Protein AF-A0A949TPR7-F1 (afdb_monomer_lite)

Foldseek 3Di:
DDDPPVPPVVVVVVVVVVVVVVVVPPPDDDPPPDDDQPDPPFNVFWPDWDDFVQKIKTWGFPPPDPPTFIWIKIKRKDFACDPPDPDTPKIKIWIKTWDQDDDDPPQDDPAPLSGTFIKIFIAMPVFFPLQAKWKFFPPDIDRQNVAADDPRGIGHRVVRSVVLVSLQPGPDQWMKIWTFRDCPDPDTDIDIDIGGSNRSNVSVVVNVVVRVVRRPD

Radius of gyration: 22.12 Å; chains: 1; bounding box: 54×76×56 Å

Structure (mmCIF, N/CA/C/O backbone):
data_AF-A0A949TPR7-F1
#
_entry.id   AF-A0A949TPR7-F1
#
loop_
_atom_site.group_PDB
_atom_site.id
_atom_site.type_symbol
_atom_site.label_atom_id
_atom_site.label_alt_id
_atom_site.label_comp_id
_atom_site.label_asym_id
_atom_site.label_entity_id
_atom_site.label_seq_id
_atom_site.pdbx_PDB_ins_code
_atom_site.Cartn_x
_atom_site.Cartn_y
_atom_site.Cartn_z
_atom_site.occupancy
_atom_site.B_iso_or_equiv
_atom_site.auth_seq_id
_atom_site.auth_comp_id
_atom_site.auth_asym_id
_atom_site.auth_atom_id
_atom_site.pdbx_PDB_model_num
ATOM 1 N N . MET A 1 1 ? -32.835 59.276 20.166 1.00 44.06 1 MET A N 1
ATOM 2 C CA . MET A 1 1 ? -32.934 58.146 19.215 1.00 44.06 1 MET A CA 1
ATOM 3 C C . MET A 1 1 ? -31.561 57.484 19.123 1.00 44.06 1 MET A C 1
ATOM 5 O O . MET A 1 1 ? -30.658 58.065 18.541 1.00 44.06 1 MET A O 1
ATOM 9 N N . ARG A 1 2 ? -31.346 56.371 19.844 1.00 46.47 2 ARG A N 1
ATOM 10 C CA . ARG A 1 2 ? -30.031 55.712 19.996 1.00 46.47 2 ARG A CA 1
ATOM 11 C C . ARG A 1 2 ? -29.874 54.574 18.982 1.00 46.47 2 ARG A C 1
ATOM 13 O O . ARG A 1 2 ? -30.824 53.852 18.719 1.00 46.47 2 ARG A O 1
ATOM 20 N N . SER A 1 3 ? -28.672 54.486 18.419 1.00 46.84 3 SER A N 1
ATOM 21 C CA . SER A 1 3 ? -28.224 53.647 17.300 1.00 46.84 3 SER A CA 1
ATOM 22 C C . SER A 1 3 ? -28.117 52.158 17.674 1.00 46.84 3 SER A C 1
ATOM 24 O O . SER A 1 3 ? -27.320 51.804 18.538 1.00 46.84 3 SER A O 1
ATOM 26 N N . TRP A 1 4 ? -28.896 51.292 17.011 1.00 49.75 4 TRP A N 1
ATOM 27 C CA . TRP A 1 4 ? -28.899 49.826 17.212 1.00 49.75 4 TRP A CA 1
ATOM 28 C C . TRP A 1 4 ? -28.012 49.052 16.218 1.00 49.75 4 TRP A C 1
ATOM 30 O O . TRP A 1 4 ? -27.841 47.844 16.344 1.00 49.75 4 TRP A O 1
ATOM 40 N N . THR A 1 5 ? -27.391 49.718 15.243 1.00 54.38 5 THR A N 1
ATOM 41 C CA . THR A 1 5 ? -26.637 49.053 14.164 1.00 54.38 5 THR A CA 1
ATOM 42 C C . THR A 1 5 ? -25.208 48.645 14.531 1.00 54.38 5 THR A C 1
ATOM 44 O O . THR A 1 5 ? -24.573 47.920 13.772 1.00 54.38 5 THR A O 1
ATOM 47 N N . LYS A 1 6 ? -24.691 49.040 15.702 1.00 52.12 6 LYS A N 1
ATOM 48 C CA . LYS A 1 6 ? -23.306 48.723 16.106 1.00 52.12 6 LYS A CA 1
ATOM 49 C C . LYS A 1 6 ? -23.130 47.378 16.825 1.00 52.12 6 LYS A C 1
ATOM 51 O O . LYS A 1 6 ? -21.997 46.940 16.977 1.00 52.12 6 LYS A O 1
ATOM 56 N N . PHE A 1 7 ? -24.209 46.697 17.221 1.00 51.47 7 PHE A N 1
ATOM 57 C CA . PHE A 1 7 ? -24.107 45.409 17.928 1.00 51.47 7 PHE A CA 1
ATOM 58 C C . PHE A 1 7 ? -24.098 44.180 17.005 1.00 51.47 7 PHE A C 1
ATOM 60 O O . PHE A 1 7 ? -23.517 43.160 17.363 1.00 51.47 7 PHE A O 1
ATOM 67 N N . ALA A 1 8 ? -24.671 44.265 15.800 1.00 52.66 8 ALA A N 1
ATOM 68 C CA . ALA A 1 8 ? -24.811 43.099 14.919 1.00 52.66 8 ALA A CA 1
ATOM 69 C C . ALA A 1 8 ? -23.491 42.661 14.249 1.00 52.66 8 ALA A C 1
ATOM 71 O O . ALA A 1 8 ? -23.269 41.472 14.034 1.00 52.66 8 ALA A O 1
ATOM 72 N N . ILE A 1 9 ? -22.584 43.601 13.964 1.00 56.16 9 ILE A N 1
ATOM 73 C CA . ILE A 1 9 ? -21.331 43.308 13.244 1.00 56.16 9 ILE A CA 1
ATOM 74 C C . ILE A 1 9 ? -20.298 42.626 14.161 1.00 56.16 9 ILE A C 1
ATOM 76 O O . ILE A 1 9 ? -19.555 41.755 13.716 1.00 56.16 9 ILE A O 1
ATOM 80 N N . GLY A 1 10 ? -20.295 42.943 15.462 1.00 50.22 10 GLY A N 1
ATOM 81 C CA . GLY A 1 10 ? -19.378 42.321 16.426 1.00 50.22 10 GLY A CA 1
ATOM 82 C C . GLY A 1 10 ? -19.681 40.844 16.704 1.00 50.22 10 GLY A C 1
ATOM 83 O O . GLY A 1 10 ? -18.763 40.055 16.915 1.00 50.22 10 GLY A O 1
ATOM 84 N N . PHE A 1 11 ? -20.957 40.447 16.658 1.00 56.44 11 PHE A N 1
ATOM 85 C CA . PHE A 1 11 ? -21.372 39.069 16.941 1.00 56.44 11 PHE A CA 1
ATOM 86 C C . PHE A 1 11 ? -21.089 38.118 15.766 1.00 56.44 11 PHE A C 1
ATOM 88 O O . PHE A 1 11 ? -20.630 36.997 15.974 1.00 56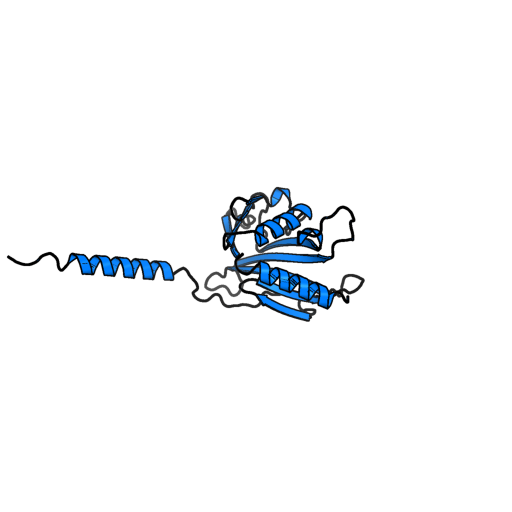.44 11 PHE A O 1
ATOM 95 N N . ALA A 1 12 ? -21.273 38.586 14.526 1.00 55.66 12 ALA A N 1
ATOM 96 C CA . ALA A 1 12 ? -20.960 37.807 13.327 1.00 55.66 12 ALA A CA 1
ATOM 97 C C . ALA A 1 12 ? -19.450 37.534 13.179 1.00 55.66 12 ALA A C 1
ATOM 99 O O . ALA A 1 12 ? -19.062 36.430 12.802 1.00 55.66 12 ALA A O 1
ATOM 100 N N . ALA A 1 13 ? -18.597 38.501 13.541 1.00 57.56 13 ALA A N 1
ATOM 101 C CA . ALA A 1 13 ? -17.143 38.329 13.521 1.00 57.56 13 ALA A CA 1
ATOM 102 C C . ALA A 1 13 ? -16.649 37.331 14.585 1.00 57.56 13 ALA A C 1
ATOM 104 O O . ALA A 1 13 ? -15.762 36.526 14.304 1.00 57.56 13 ALA A O 1
ATOM 105 N N . MET A 1 14 ? -17.253 37.326 15.782 1.00 53.81 14 MET A N 1
ATOM 106 C CA . MET A 1 14 ? -16.931 36.338 16.821 1.00 53.81 14 MET A CA 1
ATOM 107 C C . MET A 1 14 ? -17.387 34.922 16.454 1.00 53.81 14 MET A C 1
ATOM 109 O O . MET A 1 14 ? -16.650 33.973 16.704 1.00 53.81 14 MET A O 1
ATOM 113 N N . LEU A 1 15 ? -18.550 34.764 15.813 1.00 55.28 15 LEU A N 1
ATOM 114 C CA . LEU A 1 15 ? -19.007 33.460 15.320 1.00 55.28 15 LEU A CA 1
ATOM 115 C C . LEU A 1 15 ? -18.097 32.912 14.215 1.00 55.28 15 LEU A C 1
ATOM 117 O O . LEU A 1 15 ? -17.759 31.733 14.248 1.00 55.28 15 LEU A O 1
ATOM 121 N N . LEU A 1 16 ? -17.641 33.755 13.282 1.00 55.81 16 LEU A N 1
ATOM 122 C CA . LEU A 1 16 ? -16.693 33.332 12.247 1.00 55.81 16 LEU A CA 1
ATOM 123 C C . LEU A 1 16 ? -15.328 32.952 12.836 1.00 55.81 16 LEU A C 1
ATOM 125 O O . LEU A 1 16 ? -14.773 31.929 12.450 1.00 55.81 16 LEU A O 1
ATOM 129 N N . ALA A 1 17 ? -14.816 33.714 13.806 1.00 54.16 17 ALA A N 1
ATOM 130 C CA . ALA A 1 17 ? -13.568 33.380 14.492 1.00 54.16 17 ALA A CA 1
ATOM 131 C C . ALA A 1 17 ? -13.674 32.074 15.302 1.00 54.16 17 ALA A C 1
ATOM 133 O O . ALA A 1 17 ? -12.734 31.282 15.309 1.00 54.16 17 ALA A O 1
ATOM 134 N N . PHE A 1 18 ? -14.825 31.808 15.927 1.00 51.53 18 PHE A N 1
ATOM 135 C CA . PHE A 1 18 ? -15.065 30.572 16.674 1.00 51.53 18 PHE A CA 1
ATOM 136 C C . PHE A 1 18 ? -15.229 29.353 15.752 1.00 51.53 18 PHE A C 1
ATOM 138 O O . PHE A 1 18 ? -14.713 28.278 16.049 1.00 51.53 18 PHE A O 1
ATOM 145 N N . VAL A 1 19 ? -15.878 29.517 14.593 1.00 54.62 19 VAL A N 1
ATOM 146 C CA . VAL A 1 19 ? -15.954 28.467 13.561 1.00 54.62 19 VAL A CA 1
ATOM 147 C C . VAL A 1 19 ? -14.575 28.200 12.941 1.00 54.62 19 VAL A C 1
ATOM 149 O O . VAL A 1 19 ? -14.228 27.037 12.741 1.00 54.62 19 VAL A O 1
ATOM 152 N N . LEU A 1 20 ? -13.749 29.232 12.718 1.00 45.41 20 LEU A N 1
ATOM 153 C CA . LEU A 1 20 ? -12.357 29.062 12.275 1.00 45.41 20 LEU A CA 1
ATOM 154 C C . LEU A 1 20 ? -11.490 28.346 13.325 1.00 45.41 20 LEU A C 1
ATOM 156 O O . LEU A 1 20 ? -10.703 27.473 12.962 1.00 45.41 20 LEU A O 1
ATOM 160 N N . GLN A 1 21 ? -11.660 28.650 14.616 1.00 47.31 21 GLN A N 1
ATOM 161 C CA . GLN A 1 21 ? -10.964 27.933 15.693 1.00 47.31 21 GLN A CA 1
ATOM 162 C C . GLN A 1 21 ? -11.428 26.472 15.825 1.00 47.31 21 GLN A C 1
ATOM 164 O O . GLN A 1 21 ? -10.607 25.597 16.086 1.00 47.31 21 GLN A O 1
ATOM 169 N N . LEU A 1 22 ? -12.710 26.173 15.577 1.00 48.56 22 LEU A N 1
ATOM 170 C CA . LEU A 1 22 ? -13.221 24.796 15.549 1.00 48.56 22 LEU A CA 1
ATOM 171 C C . LEU A 1 22 ? -12.711 23.990 14.343 1.00 48.56 22 LEU A C 1
ATOM 173 O O . LEU A 1 22 ? -12.512 22.783 14.468 1.00 48.56 22 LEU A O 1
ATOM 177 N N . GLN A 1 23 ? -12.452 24.627 13.195 1.00 41.00 23 GLN A N 1
ATOM 178 C CA . GLN A 1 23 ? -11.877 23.943 12.028 1.00 41.00 23 GLN A CA 1
ATOM 179 C C . GLN A 1 23 ? -10.386 23.608 12.191 1.00 41.00 23 GLN A C 1
ATOM 181 O O . GLN A 1 23 ? -9.921 22.638 11.597 1.00 41.00 23 GLN A O 1
ATOM 186 N N . GLN A 1 24 ? -9.646 24.341 13.029 1.00 43.62 24 GLN A N 1
ATOM 187 C CA . GLN A 1 24 ? -8.227 24.069 13.296 1.00 43.62 24 GLN A CA 1
ATOM 188 C C . GLN A 1 24 ? -7.971 23.008 14.378 1.00 43.62 24 GLN A C 1
ATOM 190 O O . GLN A 1 24 ? -6.836 22.570 14.529 1.00 43.62 24 GLN A O 1
ATOM 195 N N . ALA A 1 25 ? -8.993 22.526 15.091 1.00 35.53 25 ALA A N 1
ATOM 196 C CA . ALA A 1 25 ? -8.796 21.556 16.175 1.00 35.53 25 ALA A CA 1
ATOM 197 C C . ALA A 1 25 ? -8.758 20.075 15.732 1.00 35.53 25 ALA A C 1
ATOM 199 O O . ALA A 1 25 ? -8.527 19.209 16.568 1.00 35.53 25 ALA A O 1
ATOM 200 N N . ASN A 1 26 ? -8.947 19.765 14.442 1.00 39.59 26 ASN A N 1
ATOM 201 C CA . ASN A 1 26 ? -8.829 18.394 13.906 1.00 39.59 26 ASN A CA 1
ATOM 202 C C . ASN A 1 26 ? -7.837 18.264 12.739 1.00 39.59 26 ASN A C 1
ATOM 204 O O . ASN A 1 26 ? -7.763 17.212 12.104 1.00 39.59 26 ASN A O 1
ATOM 208 N N . ALA A 1 27 ? -7.057 19.307 12.463 1.00 35.03 27 ALA A N 1
ATOM 209 C CA . ALA A 1 27 ? -5.995 19.265 11.471 1.00 35.03 27 ALA A CA 1
ATOM 210 C C . ALA A 1 27 ? -4.647 19.494 12.168 1.00 35.03 27 ALA A C 1
ATOM 212 O O . ALA A 1 27 ? -4.381 20.570 12.688 1.00 35.03 27 ALA A O 1
ATOM 213 N N . SER A 1 28 ? -3.816 18.450 12.166 1.00 38.28 28 SER A N 1
ATOM 214 C CA . SER A 1 28 ? -2.355 18.511 12.331 1.00 38.28 28 SER A CA 1
ATOM 215 C C . SER A 1 28 ? -1.763 18.949 13.683 1.00 38.28 28 SER A C 1
ATOM 217 O O . SER A 1 28 ? -0.745 19.638 13.703 1.00 38.28 28 SER A O 1
ATOM 219 N N . GLY A 1 29 ? -2.323 18.515 14.811 1.00 31.36 29 GLY A N 1
ATOM 220 C CA . GLY A 1 29 ? -1.632 18.606 16.104 1.00 31.36 29 GLY A CA 1
ATOM 221 C C . GLY A 1 29 ? -0.861 17.322 16.407 1.00 31.36 29 GLY A C 1
ATOM 222 O O . GLY A 1 29 ? -1.476 16.341 16.807 1.00 31.36 29 GLY A O 1
ATOM 223 N N . ASP A 1 30 ? 0.455 17.327 16.197 1.00 32.19 30 ASP A N 1
ATOM 224 C CA . ASP A 1 30 ? 1.400 16.306 16.671 1.00 32.19 30 ASP A CA 1
ATOM 225 C C . ASP A 1 30 ? 1.098 14.856 16.254 1.00 32.19 30 ASP A C 1
ATOM 227 O O . ASP A 1 30 ? 0.804 13.992 17.079 1.00 32.19 30 ASP A O 1
ATOM 231 N N . ARG A 1 31 ? 1.268 14.530 14.964 1.00 35.28 31 ARG A N 1
ATOM 232 C CA . ARG A 1 31 ? 1.639 13.151 14.610 1.00 35.28 31 ARG A CA 1
ATOM 233 C C . ARG A 1 31 ? 3.129 13.008 14.936 1.00 35.28 31 ARG A C 1
ATOM 235 O O . ARG A 1 31 ? 3.939 13.537 14.173 1.00 35.28 31 ARG A O 1
ATOM 242 N N . PRO A 1 32 ? 3.544 12.340 16.033 1.00 33.38 32 PRO A N 1
ATOM 243 C CA . PRO A 1 32 ? 4.940 11.963 16.173 1.00 33.38 32 PRO A CA 1
ATOM 244 C C . PRO A 1 32 ? 5.292 11.160 14.923 1.00 33.38 32 PRO A C 1
ATOM 246 O O . PRO A 1 32 ? 4.701 10.109 14.676 1.00 33.38 32 PRO A O 1
ATOM 249 N N . THR A 1 33 ? 6.220 11.671 14.110 1.00 35.72 33 THR A N 1
ATOM 250 C CA . THR A 1 33 ? 6.819 10.963 12.973 1.00 35.72 33 THR A CA 1
ATOM 251 C C . THR A 1 33 ? 7.643 9.802 13.510 1.00 35.72 33 THR A C 1
ATOM 253 O O . THR A 1 33 ? 8.873 9.802 13.503 1.00 35.72 33 THR A O 1
ATOM 256 N N . TRP A 1 34 ? 6.945 8.814 14.045 1.00 36.31 34 TRP A N 1
ATOM 257 C CA . TRP A 1 34 ? 7.501 7.602 14.581 1.00 36.31 34 TRP A CA 1
ATOM 258 C C . TRP A 1 34 ? 7.973 6.742 13.398 1.00 36.31 34 TRP A C 1
ATOM 260 O O . TRP A 1 34 ? 7.404 6.770 12.301 1.00 36.31 34 TRP A O 1
ATOM 270 N N . ARG A 1 35 ? 9.106 6.063 13.567 1.00 34.16 35 ARG A N 1
ATOM 271 C CA . ARG A 1 35 ? 9.709 5.218 12.528 1.00 34.16 35 ARG A CA 1
ATOM 272 C C . ARG A 1 35 ? 8.963 3.884 12.536 1.00 34.16 35 ARG A C 1
ATOM 274 O O . ARG A 1 35 ? 9.099 3.201 13.545 1.00 34.16 35 ARG A O 1
ATOM 281 N N . PRO A 1 36 ? 8.184 3.504 11.502 1.00 38.72 36 PRO A N 1
ATOM 282 C CA . PRO A 1 36 ? 7.558 2.185 11.469 1.00 38.72 36 PRO A CA 1
ATOM 283 C C . PRO A 1 36 ? 8.641 1.119 11.692 1.00 38.72 36 PRO A C 1
ATOM 285 O O . PRO A 1 36 ? 9.733 1.258 11.130 1.00 38.72 36 PRO A O 1
ATOM 288 N N . PRO A 1 37 ? 8.406 0.078 12.515 1.00 39.09 37 PRO A N 1
ATOM 289 C CA . PRO A 1 37 ? 9.289 -1.057 12.521 1.00 39.09 37 PRO A CA 1
ATOM 290 C C . PRO A 1 37 ? 9.180 -1.656 11.115 1.00 39.09 37 PRO A C 1
ATOM 292 O O . PRO A 1 37 ? 8.068 -1.787 10.591 1.00 39.09 37 PRO A O 1
ATOM 295 N N . PRO A 1 38 ? 10.302 -2.027 10.494 1.00 41.72 38 PRO A N 1
ATOM 296 C CA . PRO A 1 38 ? 10.260 -2.884 9.323 1.00 41.72 38 PRO A CA 1
ATOM 297 C C . PRO A 1 38 ? 9.414 -4.123 9.647 1.00 41.72 38 PRO A C 1
ATOM 299 O O . PRO A 1 38 ? 9.386 -4.572 10.804 1.00 41.72 38 PRO A O 1
ATOM 302 N N . THR A 1 39 ? 8.716 -4.649 8.640 1.00 47.69 39 THR A N 1
ATOM 303 C CA . THR A 1 39 ? 7.941 -5.900 8.703 1.00 47.69 39 THR A CA 1
ATOM 304 C C . THR A 1 39 ? 8.699 -6.950 9.516 1.00 47.69 39 THR A C 1
ATOM 306 O O . THR A 1 39 ? 9.914 -7.113 9.357 1.00 47.69 39 THR A O 1
ATOM 309 N N . MET A 1 40 ? 7.996 -7.620 10.438 1.00 40.38 40 MET A N 1
ATOM 310 C CA . MET A 1 40 ? 8.590 -8.602 11.352 1.00 40.38 40 MET A CA 1
ATOM 311 C C . MET A 1 40 ? 9.482 -9.589 10.580 1.00 40.38 40 MET A C 1
ATOM 313 O O . MET A 1 40 ? 9.006 -10.300 9.701 1.00 40.38 40 MET A O 1
ATOM 317 N N . GLY A 1 41 ? 10.782 -9.595 10.909 1.00 47.47 41 GLY A N 1
ATOM 318 C CA . GLY A 1 41 ? 11.792 -10.505 10.352 1.00 47.47 41 GLY A CA 1
ATOM 319 C C . GLY A 1 41 ? 12.894 -9.873 9.487 1.00 47.47 41 GLY A C 1
ATOM 320 O O . GLY A 1 41 ? 13.851 -10.574 9.175 1.00 47.47 41 GLY A O 1
ATOM 321 N N . MET A 1 42 ? 12.811 -8.586 9.107 1.00 52.31 42 MET A N 1
ATOM 322 C CA . MET A 1 42 ? 13.789 -7.963 8.180 1.00 52.31 42 MET A CA 1
ATOM 323 C C . MET A 1 42 ? 14.452 -6.670 8.692 1.00 52.31 42 MET A C 1
ATOM 325 O O . MET A 1 42 ? 15.084 -5.949 7.921 1.00 52.31 42 MET A O 1
ATOM 329 N N . GLN A 1 43 ? 14.347 -6.382 9.995 1.00 54.22 43 GLN A N 1
ATOM 330 C CA . GLN A 1 43 ? 14.842 -5.130 10.591 1.00 54.22 43 GLN A CA 1
ATOM 331 C C . GLN A 1 43 ? 16.358 -4.957 10.493 1.00 54.22 43 GLN A C 1
ATOM 333 O O . GLN A 1 43 ? 16.831 -3.849 10.252 1.00 54.22 43 GLN A O 1
ATOM 338 N N . ASP A 1 44 ? 17.101 -6.055 10.600 1.00 53.94 44 ASP A N 1
ATOM 339 C CA . ASP A 1 44 ? 18.566 -6.029 10.582 1.00 53.94 44 ASP A CA 1
ATOM 340 C C . ASP A 1 44 ? 19.148 -5.879 9.166 1.00 53.94 44 ASP A C 1
ATOM 342 O O . ASP A 1 44 ? 20.354 -5.724 9.000 1.00 53.94 44 ASP A O 1
ATOM 346 N N . ASN A 1 45 ? 18.294 -5.897 8.137 1.00 69.94 45 ASN A N 1
ATOM 347 C CA . ASN A 1 45 ? 18.694 -5.914 6.732 1.00 69.94 45 ASN A CA 1
ATOM 348 C C . ASN A 1 45 ? 18.246 -4.669 5.954 1.00 69.94 45 ASN A C 1
ATOM 350 O O . ASN A 1 45 ? 18.303 -4.680 4.724 1.00 69.94 45 ASN A O 1
ATOM 354 N N . VAL A 1 46 ? 17.778 -3.611 6.625 1.00 80.75 46 VAL A N 1
ATOM 355 C CA . VAL A 1 46 ? 17.394 -2.358 5.955 1.00 80.75 46 VAL A CA 1
ATOM 356 C C . VAL A 1 46 ? 18.633 -1.702 5.343 1.00 80.75 46 VAL A C 1
ATOM 358 O O . VAL A 1 46 ? 19.578 -1.355 6.047 1.00 80.75 46 VAL A O 1
ATOM 361 N N . VAL A 1 47 ? 18.615 -1.522 4.024 1.00 84.81 47 VAL A N 1
ATOM 362 C CA . VAL A 1 47 ? 19.693 -0.899 3.243 1.00 84.81 47 VAL A CA 1
ATOM 363 C C . VAL A 1 47 ? 19.450 0.598 3.100 1.00 84.81 47 VAL A C 1
ATOM 365 O O . VAL A 1 47 ? 20.370 1.401 3.239 1.00 84.81 47 VAL A O 1
ATOM 368 N N . SER A 1 48 ? 18.204 0.987 2.835 1.00 86.31 48 SER A N 1
ATOM 369 C CA . SER A 1 48 ? 17.825 2.387 2.683 1.00 86.31 48 SER A CA 1
ATOM 370 C C . SER A 1 48 ? 16.397 2.627 3.165 1.00 86.31 48 SER A C 1
ATOM 372 O O . SER A 1 48 ? 15.543 1.737 3.148 1.00 86.31 48 SER A O 1
ATOM 374 N N . LEU A 1 49 ? 16.149 3.849 3.632 1.00 90.31 49 LEU A N 1
ATOM 375 C CA . LEU A 1 49 ? 14.834 4.308 4.059 1.00 90.31 49 LEU A CA 1
ATOM 376 C C . LEU A 1 49 ? 14.678 5.769 3.647 1.00 90.31 49 LEU A C 1
ATOM 378 O O . LEU A 1 49 ? 15.468 6.622 4.053 1.00 90.31 49 LEU A O 1
ATOM 382 N N . LYS A 1 50 ? 13.653 6.049 2.845 1.00 92.19 50 LYS A N 1
ATOM 383 C CA . LYS A 1 50 ? 13.301 7.387 2.358 1.00 92.19 50 LYS A CA 1
ATOM 384 C C . LYS A 1 50 ? 11.812 7.652 2.596 1.00 92.19 50 LYS A C 1
ATOM 386 O O . LYS A 1 50 ? 11.022 6.715 2.703 1.00 92.19 50 LYS A O 1
ATOM 3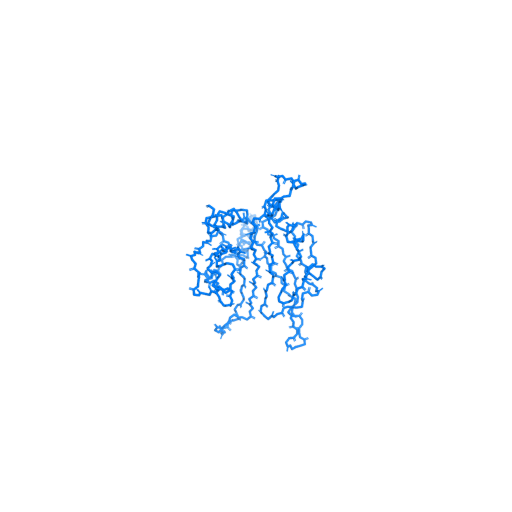91 N N . ARG A 1 51 ? 11.424 8.923 2.711 1.00 91.62 51 ARG A N 1
ATOM 392 C CA . ARG A 1 51 ? 10.037 9.343 2.968 1.00 91.62 51 ARG A CA 1
ATOM 393 C C . ARG A 1 51 ? 9.590 10.394 1.971 1.00 91.62 51 ARG A C 1
ATOM 395 O O . ARG A 1 51 ? 10.388 11.249 1.601 1.00 91.62 51 ARG A O 1
ATOM 402 N N . VAL A 1 52 ? 8.318 10.319 1.602 1.00 91.62 52 VAL A N 1
ATOM 403 C CA . VAL A 1 52 ? 7.630 11.248 0.707 1.00 91.62 52 VAL A CA 1
ATOM 404 C C . VAL A 1 52 ? 6.231 11.458 1.292 1.00 91.62 52 VAL A C 1
ATOM 406 O O . VAL A 1 52 ? 5.393 10.560 1.240 1.00 91.62 52 VAL A O 1
ATOM 409 N N . GLY A 1 53 ? 6.013 12.594 1.957 1.00 90.75 53 GLY A N 1
ATOM 410 C CA . GLY A 1 53 ? 4.790 12.829 2.732 1.00 90.75 53 GLY A CA 1
ATOM 411 C C . GLY A 1 53 ? 4.557 11.761 3.810 1.00 90.75 53 GLY A C 1
ATOM 412 O O . GLY A 1 53 ? 5.452 11.455 4.604 1.00 90.75 53 GLY A O 1
ATOM 413 N N . ASP A 1 54 ? 3.357 11.175 3.812 1.00 89.38 54 ASP A 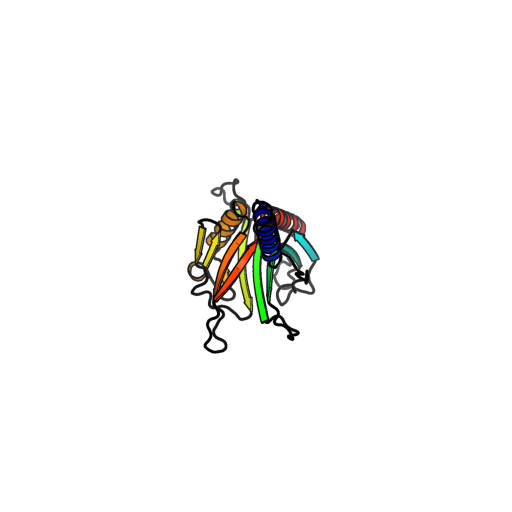N 1
ATOM 414 C CA . ASP A 1 54 ? 2.960 10.066 4.699 1.00 89.38 54 ASP A CA 1
ATOM 415 C C . ASP A 1 54 ? 3.504 8.691 4.254 1.00 89.38 54 ASP A C 1
ATOM 417 O O . ASP A 1 54 ? 3.357 7.691 4.964 1.00 89.38 54 ASP A O 1
ATOM 421 N N . TRP A 1 55 ? 4.135 8.621 3.081 1.00 92.44 55 TRP A N 1
ATOM 422 C CA . TRP A 1 55 ? 4.632 7.385 2.495 1.00 92.44 55 TRP A CA 1
ATOM 423 C C . TRP A 1 55 ? 6.102 7.137 2.823 1.00 92.44 55 TRP A C 1
ATOM 425 O O . TRP A 1 55 ? 6.935 8.049 2.850 1.00 92.44 55 TRP A O 1
ATOM 435 N N . GLN A 1 56 ? 6.451 5.868 3.025 1.00 93.00 56 GLN A N 1
ATOM 436 C CA . GLN A 1 56 ? 7.823 5.447 3.280 1.00 93.00 56 GLN A 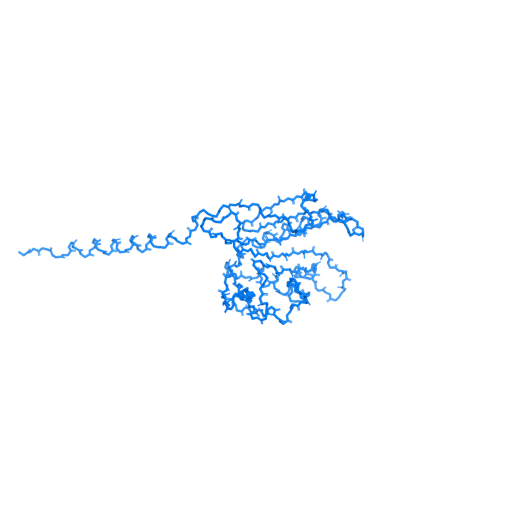CA 1
ATOM 437 C C . GLN A 1 56 ? 8.277 4.400 2.267 1.00 93.00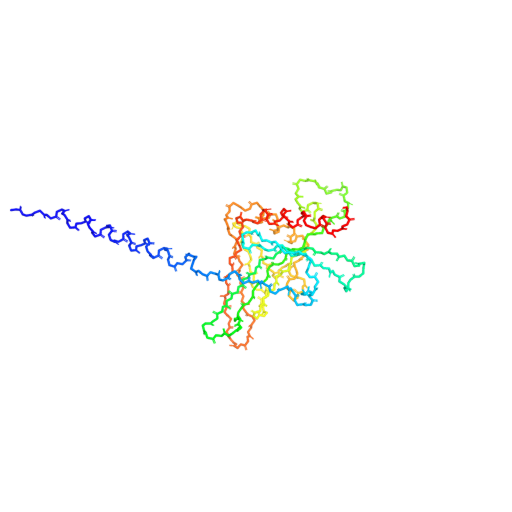 56 GLN A C 1
ATOM 439 O O . GLN A 1 56 ? 7.691 3.326 2.185 1.00 93.00 56 GLN A O 1
ATOM 444 N N . VAL A 1 57 ? 9.374 4.676 1.565 1.00 91.62 57 VAL A N 1
ATOM 445 C CA . VAL A 1 57 ? 10.083 3.689 0.744 1.00 91.62 57 VAL A CA 1
ATOM 446 C C . VAL A 1 57 ? 11.190 3.071 1.588 1.00 91.62 57 VAL A C 1
ATOM 448 O O . VAL A 1 57 ? 12.047 3.781 2.114 1.00 91.62 57 VAL A O 1
ATOM 451 N N . THR A 1 58 ? 11.167 1.752 1.747 1.00 90.19 58 THR A N 1
ATOM 452 C CA . THR A 1 58 ? 12.170 1.001 2.513 1.00 90.19 58 THR A CA 1
ATOM 453 C C . THR A 1 58 ? 12.753 -0.090 1.637 1.00 90.19 58 THR A C 1
ATOM 455 O O . THR A 1 58 ? 12.008 -0.928 1.139 1.00 90.19 58 THR A O 1
ATOM 458 N N . CYS A 1 59 ? 14.072 -0.105 1.471 1.00 88.00 59 CYS A N 1
ATOM 459 C CA . CYS A 1 59 ? 14.769 -1.192 0.798 1.00 88.00 59 CYS A CA 1
ATOM 460 C C . CYS A 1 59 ? 15.504 -2.049 1.814 1.00 88.00 59 CYS A C 1
ATOM 462 O O . CYS A 1 59 ? 16.136 -1.538 2.741 1.00 88.00 59 CYS A O 1
ATOM 464 N N . TYR A 1 60 ? 15.434 -3.358 1.637 1.00 85.31 60 TYR A N 1
ATOM 465 C CA . TYR A 1 60 ? 16.028 -4.330 2.534 1.00 85.31 60 TYR A CA 1
ATOM 466 C C . TYR A 1 60 ? 16.644 -5.487 1.756 1.00 85.31 60 TYR A C 1
ATOM 468 O O . TYR A 1 60 ? 16.204 -5.844 0.663 1.00 85.31 60 TYR A O 1
ATOM 476 N N . ARG A 1 61 ? 17.658 -6.110 2.349 1.00 81.00 61 ARG A N 1
ATOM 477 C CA . ARG A 1 61 ? 18.317 -7.292 1.800 1.00 81.00 61 ARG A CA 1
ATOM 478 C C . ARG A 1 61 ? 17.550 -8.559 2.168 1.00 81.00 61 ARG A C 1
ATOM 480 O O . ARG A 1 61 ? 17.451 -8.906 3.346 1.00 81.00 61 ARG A O 1
ATOM 487 N N . ARG A 1 62 ? 17.029 -9.298 1.179 1.00 73.75 62 ARG A N 1
ATOM 488 C CA . ARG A 1 62 ? 16.362 -10.591 1.424 1.00 73.75 62 ARG A CA 1
ATOM 489 C C . ARG A 1 62 ? 17.405 -11.693 1.592 1.00 73.75 62 ARG A C 1
ATOM 491 O O . ARG A 1 62 ? 17.806 -12.337 0.631 1.00 73.75 62 ARG A O 1
ATOM 498 N N . THR A 1 63 ? 17.839 -11.929 2.827 1.00 62.09 63 THR A N 1
ATOM 499 C CA . THR A 1 63 ? 18.844 -12.960 3.154 1.00 62.09 63 THR A CA 1
ATOM 500 C C . THR A 1 63 ? 18.293 -14.389 3.168 1.00 62.09 63 THR A C 1
ATOM 502 O O . THR A 1 63 ? 19.070 -15.338 3.201 1.00 62.09 63 THR A O 1
ATOM 505 N N . PHE A 1 64 ? 16.968 -14.556 3.142 1.00 57.91 64 PHE A N 1
ATOM 506 C CA . PHE A 1 64 ? 16.293 -15.854 3.298 1.00 57.91 64 PHE A CA 1
ATOM 507 C C . PHE A 1 64 ? 15.665 -16.397 2.004 1.00 57.91 64 PHE A C 1
ATOM 509 O O . PHE A 1 64 ? 15.109 -17.491 2.009 1.00 57.91 64 PHE A O 1
ATOM 516 N N . VAL A 1 65 ? 15.753 -15.654 0.897 1.00 54.72 65 VAL A N 1
ATOM 517 C CA . VAL A 1 65 ? 15.260 -16.070 -0.424 1.00 54.72 65 VAL A CA 1
ATOM 518 C C . VAL A 1 65 ? 16.460 -16.124 -1.361 1.00 54.72 65 VAL A C 1
ATOM 520 O O . VAL A 1 65 ? 17.204 -15.151 -1.443 1.00 54.72 65 VAL A O 1
ATOM 523 N N . GLN A 1 66 ? 16.684 -17.260 -2.030 1.00 41.69 66 GLN A N 1
ATOM 524 C CA . GLN A 1 66 ? 17.718 -17.375 -3.060 1.00 41.69 66 GLN A CA 1
ATOM 525 C C . GLN A 1 66 ? 17.119 -17.145 -4.458 1.00 41.69 66 GLN A C 1
ATOM 527 O O . GLN A 1 66 ? 16.061 -17.703 -4.753 1.00 41.69 66 GLN A O 1
ATOM 532 N N . PRO A 1 67 ? 17.787 -16.374 -5.336 1.00 55.12 67 PRO A N 1
ATOM 533 C CA . PRO A 1 67 ? 19.015 -15.617 -5.074 1.00 55.12 67 PRO A CA 1
ATOM 534 C C . PRO A 1 67 ? 18.775 -14.466 -4.084 1.00 55.12 67 PRO A C 1
ATOM 536 O O . PRO A 1 67 ? 17.702 -13.864 -4.101 1.00 55.12 67 PRO A O 1
ATOM 539 N N . VAL A 1 68 ? 19.781 -14.163 -3.247 1.00 60.75 68 VAL A N 1
ATOM 540 C CA . VAL A 1 68 ? 19.740 -12.986 -2.363 1.00 60.75 68 VAL A CA 1
ATOM 541 C C . VAL A 1 68 ? 19.534 -11.767 -3.246 1.00 60.75 68 VAL A C 1
ATOM 543 O O . VAL A 1 68 ? 20.372 -11.457 -4.091 1.00 60.75 68 VAL A O 1
ATOM 546 N N . ARG A 1 69 ? 18.391 -11.114 -3.076 1.00 67.50 69 ARG A N 1
ATOM 547 C CA . ARG A 1 69 ? 18.023 -9.909 -3.811 1.00 67.50 69 ARG A CA 1
ATOM 548 C C . ARG A 1 69 ? 17.586 -8.855 -2.817 1.00 67.50 69 ARG A C 1
ATOM 550 O O . ARG A 1 69 ? 16.821 -9.141 -1.892 1.00 67.50 69 ARG A O 1
ATOM 557 N N . ASP A 1 70 ? 18.099 -7.651 -3.000 1.00 79.81 70 ASP A N 1
ATOM 558 C CA . ASP A 1 70 ? 17.540 -6.499 -2.319 1.00 79.81 70 ASP A CA 1
ATOM 559 C C . ASP A 1 70 ? 16.130 -6.264 -2.892 1.00 79.81 70 ASP A C 1
ATOM 561 O O . ASP A 1 70 ? 15.860 -6.527 -4.068 1.00 79.81 70 ASP A O 1
ATOM 565 N N . ALA A 1 71 ? 15.205 -5.843 -2.042 1.00 80.75 71 ALA A N 1
ATOM 566 C CA . ALA A 1 71 ? 13.842 -5.520 -2.431 1.00 80.75 71 ALA A CA 1
ATOM 567 C C . ALA A 1 71 ? 13.429 -4.218 -1.769 1.00 80.75 71 ALA A C 1
ATOM 569 O O . ALA A 1 71 ? 13.835 -3.940 -0.640 1.00 80.75 71 ALA A O 1
ATOM 570 N N . CYS A 1 72 ? 12.614 -3.444 -2.472 1.00 87.31 72 CYS A N 1
ATOM 571 C CA . CYS A 1 72 ? 12.080 -2.190 -1.979 1.00 87.31 72 CYS A CA 1
ATOM 572 C C . CYS A 1 72 ? 10.564 -2.295 -1.852 1.00 87.31 72 CYS A C 1
ATOM 574 O O . CYS A 1 72 ? 9.889 -2.862 -2.710 1.00 87.31 72 CYS A O 1
ATOM 576 N N . GLU A 1 73 ? 10.038 -1.734 -0.774 1.00 90.62 73 GLU A N 1
ATOM 577 C CA . GLU A 1 73 ? 8.609 -1.624 -0.523 1.00 90.62 73 GLU A CA 1
ATOM 578 C C . GLU A 1 73 ? 8.235 -0.170 -0.248 1.00 90.62 73 GLU A C 1
ATOM 580 O O . GLU A 1 73 ? 8.987 0.585 0.372 1.00 90.62 73 GLU A O 1
ATOM 585 N N . LEU A 1 74 ? 7.052 0.212 -0.703 1.00 93.38 74 LEU A N 1
ATOM 586 C CA . LEU A 1 74 ? 6.388 1.459 -0.387 1.00 93.38 74 LEU A CA 1
ATOM 587 C C . LEU A 1 74 ? 5.305 1.169 0.643 1.00 93.38 74 LEU A C 1
ATOM 589 O O . LEU A 1 74 ? 4.435 0.331 0.422 1.00 93.38 74 LEU A O 1
ATOM 593 N N . ARG A 1 75 ? 5.353 1.862 1.774 1.00 91.81 75 ARG A N 1
ATOM 594 C CA . ARG A 1 75 ? 4.495 1.596 2.920 1.00 91.81 75 ARG A CA 1
ATOM 595 C C . ARG A 1 75 ? 3.759 2.851 3.356 1.00 91.81 75 ARG A C 1
ATOM 597 O O . ARG A 1 75 ? 4.381 3.890 3.577 1.00 91.81 75 ARG A O 1
ATOM 604 N N . LEU A 1 76 ? 2.456 2.709 3.555 1.00 90.69 76 LEU A N 1
ATOM 605 C CA . LEU A 1 76 ? 1.645 3.607 4.367 1.00 90.69 76 LEU A CA 1
ATOM 606 C C . LEU A 1 76 ? 1.406 2.934 5.718 1.00 90.69 76 LEU A C 1
ATOM 608 O O . LEU A 1 76 ? 0.949 1.791 5.778 1.00 90.69 76 LEU A O 1
ATOM 612 N N . HIS A 1 77 ? 1.720 3.652 6.792 1.00 87.12 77 HIS A N 1
ATOM 613 C CA . HIS A 1 77 ? 1.664 3.130 8.149 1.00 87.12 77 HIS A CA 1
ATOM 614 C C . HIS A 1 77 ? 0.809 4.023 9.042 1.00 87.12 77 HIS A C 1
ATOM 616 O O . HIS A 1 77 ? 1.130 5.192 9.236 1.00 87.12 77 HIS A O 1
ATOM 622 N N . GLU A 1 78 ? -0.244 3.462 9.629 1.00 81.56 78 GLU A N 1
ATOM 623 C CA . GLU A 1 78 ? -1.162 4.181 10.515 1.00 81.56 78 GLU A CA 1
ATOM 624 C C . GLU A 1 78 ? -1.219 3.507 11.887 1.00 81.56 78 GLU A C 1
ATOM 626 O O . GLU A 1 78 ? -1.183 2.279 12.008 1.00 81.56 78 GLU A O 1
ATOM 631 N N . ARG A 1 79 ? -1.286 4.316 12.949 1.00 78.75 79 ARG A N 1
ATOM 632 C CA . ARG A 1 79 ? -1.311 3.832 14.334 1.00 78.75 79 ARG A CA 1
ATOM 633 C C . ARG A 1 79 ? -2.244 4.635 15.206 1.00 78.75 79 ARG A C 1
ATOM 635 O O . ARG A 1 79 ? -2.285 5.857 15.132 1.00 78.75 79 ARG A O 1
ATOM 642 N N . GLU A 1 80 ? -2.889 3.929 16.121 1.00 76.88 80 GLU A N 1
ATOM 643 C CA . GLU A 1 80 ? -3.649 4.526 17.211 1.00 76.88 80 GLU A CA 1
ATOM 644 C C . GLU A 1 80 ? -3.005 4.132 18.542 1.00 76.88 80 GLU A C 1
ATOM 646 O O . GLU A 1 80 ? -2.677 2.962 18.769 1.00 76.88 80 GLU A O 1
ATOM 651 N N . GLN A 1 81 ? -2.817 5.108 19.428 1.00 74.06 81 GLN A N 1
ATOM 652 C CA . GLN A 1 81 ? -2.307 4.884 20.774 1.00 74.06 81 GLN A CA 1
ATOM 653 C C . GLN A 1 81 ? -3.308 5.433 21.787 1.00 74.06 81 GLN A C 1
ATOM 655 O O . GLN A 1 81 ? -3.579 6.630 21.819 1.00 74.06 81 GLN A O 1
ATOM 660 N N . ALA A 1 82 ? -3.848 4.555 22.631 1.00 71.25 82 ALA A N 1
ATOM 661 C CA . ALA A 1 82 ? -4.687 4.974 23.745 1.00 71.25 82 ALA A CA 1
ATOM 662 C C . ALA A 1 82 ? -3.841 5.650 24.839 1.00 71.25 82 ALA A C 1
ATOM 664 O O . ALA A 1 82 ? -2.744 5.191 25.176 1.00 71.25 82 ALA A O 1
ATOM 665 N N . THR A 1 83 ? -4.361 6.734 25.417 1.00 71.88 83 THR A N 1
ATOM 666 C CA . THR A 1 83 ? -3.708 7.468 26.509 1.00 71.88 83 THR A CA 1
ATOM 667 C C . THR A 1 83 ? -3.383 6.525 27.671 1.00 71.88 83 THR A C 1
ATOM 669 O O . THR A 1 83 ? -4.245 5.786 28.136 1.00 71.88 83 THR A O 1
ATOM 672 N N . GLY A 1 84 ? -2.131 6.537 28.138 1.00 72.31 84 GLY A N 1
ATOM 673 C CA . GLY A 1 84 ? -1.668 5.669 29.229 1.00 72.31 84 GLY A CA 1
ATOM 674 C C . GLY A 1 84 ? -1.168 4.281 28.804 1.00 72.31 84 GLY A C 1
ATOM 675 O O . GLY A 1 84 ? -0.706 3.527 29.658 1.00 72.31 84 GLY A O 1
ATOM 676 N N . HIS A 1 85 ? -1.189 3.941 27.510 1.00 66.38 85 HIS A N 1
ATOM 677 C CA . HIS A 1 85 ? -0.615 2.694 26.996 1.00 66.38 85 HIS A CA 1
ATOM 678 C C . HIS A 1 85 ? 0.774 2.916 26.385 1.00 66.38 85 HIS A C 1
ATOM 680 O O . HIS A 1 85 ? 0.998 3.861 25.632 1.00 66.38 85 HIS A O 1
ATOM 686 N N . THR A 1 86 ? 1.713 2.006 26.664 1.00 71.44 86 THR A N 1
ATOM 687 C CA . THR A 1 86 ? 3.074 2.027 26.087 1.00 71.44 86 THR A CA 1
ATOM 688 C C . THR A 1 86 ? 3.153 1.404 24.695 1.00 71.44 86 THR A C 1
ATOM 690 O O . THR A 1 86 ? 4.124 1.626 23.976 1.00 71.44 86 THR A O 1
ATOM 693 N N . LYS A 1 87 ? 2.140 0.623 24.304 1.00 69.94 87 LYS A N 1
ATOM 694 C CA . LYS A 1 87 ? 2.033 -0.012 22.987 1.00 69.94 87 LYS A CA 1
ATOM 695 C C . LYS A 1 87 ? 0.838 0.567 22.225 1.00 69.94 87 LYS A C 1
ATOM 697 O O . LYS A 1 87 ? -0.176 0.860 22.864 1.00 69.94 87 LYS A O 1
ATOM 702 N N . PRO A 1 88 ? 0.935 0.715 20.891 1.00 68.62 88 PRO A N 1
ATOM 703 C CA . PRO A 1 88 ? -0.209 1.101 20.077 1.00 68.62 88 PRO A CA 1
ATOM 704 C C . PRO A 1 88 ? -1.324 0.064 20.233 1.00 68.62 88 PRO A C 1
ATOM 706 O O . PRO A 1 88 ? -1.072 -1.142 20.256 1.00 68.62 88 PRO A O 1
ATOM 709 N N . THR A 1 89 ? -2.553 0.548 20.366 1.00 74.69 89 THR A N 1
ATOM 710 C CA . THR A 1 89 ? -3.758 -0.285 20.448 1.00 74.69 89 THR A CA 1
ATOM 711 C C . THR A 1 89 ? -4.211 -0.751 19.071 1.00 74.69 89 THR A C 1
ATOM 713 O O . THR A 1 89 ? -4.947 -1.730 18.972 1.00 74.69 89 THR A O 1
ATOM 716 N N . PHE A 1 90 ? -3.757 -0.067 18.021 1.00 78.00 90 PHE A N 1
ATOM 717 C CA . PHE A 1 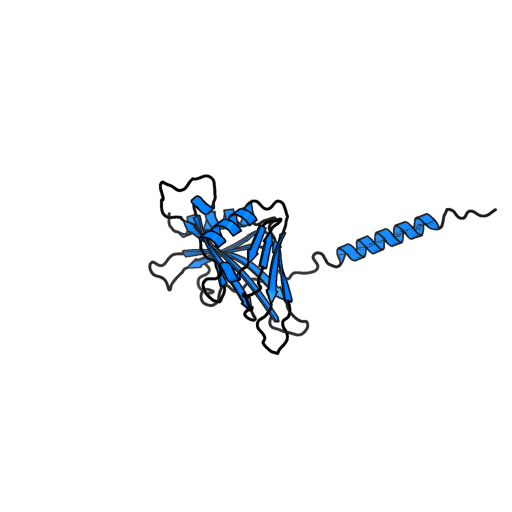90 ? -4.035 -0.411 16.640 1.00 78.00 90 PHE A CA 1
ATOM 718 C C . PHE A 1 90 ? -2.858 -0.045 15.732 1.00 78.00 90 PHE A C 1
ATOM 720 O O . PHE A 1 90 ? -2.234 1.007 15.896 1.00 78.00 90 PHE A O 1
ATOM 727 N N . ILE A 1 91 ? -2.575 -0.920 14.771 1.00 83.00 91 ILE A N 1
ATOM 728 C CA . ILE A 1 91 ? -1.587 -0.717 13.709 1.00 83.00 91 ILE A CA 1
ATOM 729 C C . ILE A 1 91 ? -2.239 -1.110 12.384 1.00 83.00 91 ILE A C 1
ATOM 731 O O . ILE A 1 91 ? -2.933 -2.125 12.319 1.00 83.00 91 ILE A O 1
ATOM 735 N N . PHE A 1 92 ? -2.000 -0.331 11.337 1.00 85.69 92 PHE A N 1
ATOM 736 C CA . PHE A 1 92 ? -2.355 -0.649 9.961 1.00 85.69 92 PHE A CA 1
ATOM 737 C C . PHE A 1 92 ? -1.156 -0.426 9.044 1.00 85.69 92 PHE A C 1
ATOM 739 O O . PHE A 1 92 ? -0.466 0.589 9.142 1.00 85.69 92 PHE A O 1
ATOM 746 N N . ASP A 1 93 ? -0.950 -1.378 8.145 1.00 88.88 93 ASP A N 1
ATOM 747 C CA . ASP A 1 93 ? 0.086 -1.379 7.128 1.00 88.88 93 ASP A CA 1
ATOM 748 C C . ASP A 1 93 ? -0.551 -1.632 5.758 1.00 88.88 93 ASP A C 1
ATOM 750 O O . ASP A 1 93 ? -1.182 -2.666 5.528 1.00 88.88 93 ASP A O 1
ATOM 754 N N . LEU A 1 94 ? -0.348 -0.693 4.836 1.00 90.31 94 LEU A N 1
ATOM 755 C CA . LEU A 1 94 ? -0.536 -0.902 3.404 1.00 90.31 94 LEU A CA 1
ATOM 756 C C . LEU A 1 94 ? 0.849 -0.923 2.771 1.00 90.31 94 LEU A C 1
ATOM 758 O O . LEU A 1 94 ? 1.566 0.074 2.830 1.00 90.31 94 LEU A O 1
ATOM 762 N N . VAL A 1 95 ? 1.229 -2.059 2.193 1.00 90.50 95 VAL A N 1
ATOM 763 C CA . VAL A 1 95 ? 2.565 -2.284 1.632 1.00 90.50 95 VAL A CA 1
ATOM 764 C C . VAL A 1 95 ? 2.441 -2.598 0.151 1.00 90.50 95 VAL A C 1
ATOM 766 O O . VAL A 1 95 ? 1.661 -3.468 -0.225 1.00 90.50 95 VAL A O 1
ATOM 769 N N . ILE A 1 96 ? 3.217 -1.904 -0.674 1.00 91.75 96 ILE A N 1
ATOM 770 C CA . ILE A 1 96 ? 3.307 -2.097 -2.119 1.00 91.75 96 ILE A CA 1
ATOM 771 C C . ILE A 1 96 ? 4.750 -2.451 -2.469 1.00 91.75 96 ILE A C 1
ATOM 773 O O . ILE A 1 96 ? 5.670 -1.692 -2.180 1.00 91.75 96 ILE A O 1
ATOM 777 N N . GLU A 1 97 ? 4.951 -3.579 -3.133 1.00 88.00 97 GLU A N 1
ATOM 778 C CA . GLU A 1 97 ? 6.213 -3.928 -3.786 1.00 88.00 97 GLU A CA 1
ATOM 779 C C . GLU A 1 97 ? 6.015 -3.854 -5.300 1.00 88.00 97 GLU A C 1
ATOM 781 O O . GLU A 1 97 ? 5.041 -4.398 -5.826 1.00 88.00 97 GLU A O 1
ATOM 786 N N . ALA A 1 98 ? 6.945 -3.195 -5.990 1.00 84.69 98 ALA A N 1
ATOM 787 C CA . ALA A 1 98 ? 7.003 -3.162 -7.445 1.00 84.69 98 ALA A CA 1
ATOM 788 C C . ALA A 1 98 ? 8.060 -4.156 -7.935 1.00 84.69 98 ALA A C 1
ATOM 790 O O . ALA A 1 98 ? 9.217 -4.096 -7.516 1.00 84.69 98 ALA A O 1
ATOM 791 N N . VAL A 1 99 ? 7.676 -5.044 -8.846 1.00 80.94 99 VAL A N 1
ATOM 792 C CA . VAL A 1 99 ? 8.561 -6.029 -9.475 1.00 80.94 99 VAL A CA 1
ATOM 793 C C . VAL A 1 99 ? 8.554 -5.779 -10.979 1.00 80.94 99 VAL A C 1
ATOM 795 O O . VAL A 1 99 ? 7.473 -5.640 -11.542 1.00 80.94 99 VAL A O 1
ATOM 798 N N . PRO A 1 100 ? 9.710 -5.714 -11.663 1.00 77.12 100 PRO A N 1
ATOM 799 C CA . PRO A 1 100 ? 9.725 -5.601 -13.117 1.00 77.12 100 PRO A CA 1
ATOM 800 C C . PRO A 1 100 ? 8.886 -6.711 -13.755 1.00 77.12 100 PRO A C 1
ATOM 802 O O . PRO A 1 100 ? 9.079 -7.893 -13.452 1.00 77.12 100 PRO A O 1
ATOM 805 N N . ALA A 1 101 ? 7.946 -6.337 -14.619 1.00 75.31 101 ALA A N 1
ATOM 806 C CA . ALA A 1 101 ? 7.108 -7.298 -15.308 1.00 75.31 101 ALA A CA 1
ATOM 807 C C . ALA A 1 101 ? 7.937 -8.141 -16.286 1.00 75.31 101 ALA A C 1
ATOM 809 O O . ALA A 1 101 ? 8.871 -7.655 -16.929 1.00 75.31 101 ALA A O 1
ATOM 810 N N . ALA A 1 102 ? 7.570 -9.414 -16.441 1.00 72.25 102 ALA A N 1
ATOM 811 C CA . ALA A 1 102 ? 8.156 -10.243 -17.487 1.00 72.25 102 ALA A CA 1
ATOM 812 C C . ALA A 1 102 ? 7.823 -9.655 -18.877 1.00 72.25 102 ALA A C 1
ATOM 814 O O . ALA A 1 102 ? 6.681 -9.228 -19.084 1.00 72.25 102 ALA A O 1
ATOM 815 N N . PRO A 1 103 ? 8.765 -9.664 -19.844 1.00 66.75 103 PRO A N 1
ATOM 816 C CA . PRO A 1 103 ? 8.506 -9.165 -21.189 1.00 66.75 103 PRO A CA 1
ATOM 817 C C . PRO A 1 103 ? 7.322 -9.908 -21.809 1.00 66.75 103 PRO A C 1
ATOM 819 O O . PRO A 1 103 ? 7.391 -11.115 -22.046 1.00 66.75 103 PRO A O 1
ATOM 822 N N . ASN A 1 104 ? 6.231 -9.192 -22.071 1.00 66.75 104 ASN A N 1
ATOM 823 C CA . ASN A 1 104 ? 5.058 -9.742 -22.731 1.00 66.75 104 ASN A CA 1
ATOM 824 C C . ASN A 1 104 ? 4.737 -8.886 -23.966 1.00 66.75 104 ASN A C 1
ATOM 826 O O . ASN A 1 104 ? 4.292 -7.751 -23.803 1.00 66.75 104 ASN A O 1
ATOM 830 N N . PRO A 1 105 ? 4.940 -9.405 -25.193 1.00 58.66 105 PRO A N 1
ATOM 831 C CA . PRO A 1 105 ? 4.761 -8.638 -26.428 1.00 58.66 105 PRO A CA 1
ATOM 832 C C . PRO A 1 105 ? 3.309 -8.194 -26.699 1.00 58.66 105 PRO A C 1
ATOM 834 O O . PRO A 1 105 ? 3.083 -7.441 -27.641 1.00 58.66 105 PRO A O 1
ATOM 837 N N . GLY A 1 106 ? 2.331 -8.634 -25.895 1.00 66.12 106 GLY A N 1
ATOM 838 C CA . GLY A 1 106 ? 0.943 -8.155 -25.940 1.00 66.12 106 GLY A CA 1
ATOM 839 C C . GLY A 1 106 ? 0.578 -7.100 -24.888 1.00 66.12 106 GLY A C 1
ATOM 840 O O . GLY A 1 106 ? -0.576 -6.679 -24.848 1.00 66.12 106 GLY A O 1
ATOM 841 N N . ARG A 1 107 ? 1.511 -6.699 -24.016 1.00 66.69 107 ARG A N 1
ATOM 842 C CA . ARG A 1 107 ? 1.287 -5.673 -22.985 1.00 66.69 107 ARG A CA 1
ATOM 843 C C . ARG A 1 107 ? 1.679 -4.311 -23.572 1.00 66.69 107 ARG A C 1
ATOM 845 O O . ARG A 1 107 ? 2.739 -4.207 -24.191 1.00 66.69 107 ARG A O 1
ATOM 852 N N . GLY A 1 108 ? 0.816 -3.299 -23.450 1.00 61.53 108 GLY A N 1
ATOM 853 C CA . GLY A 1 108 ? 1.140 -1.929 -23.862 1.00 61.53 108 GLY A CA 1
ATOM 854 C C . GLY A 1 108 ? 2.303 -1.358 -23.042 1.00 61.53 108 GLY A C 1
ATOM 855 O O . GLY A 1 108 ? 2.828 -2.033 -22.163 1.00 61.53 108 GLY A O 1
ATOM 856 N N . GLN A 1 109 ? 2.758 -0.140 -23.338 1.00 65.56 109 GLN A N 1
ATOM 857 C CA . GLN A 1 109 ? 3.807 0.535 -22.545 1.00 65.56 109 GLN A CA 1
ATOM 858 C C . GLN A 1 109 ? 3.363 1.914 -22.034 1.00 65.56 109 GLN A C 1
ATOM 860 O O . GLN A 1 109 ? 4.181 2.807 -21.833 1.00 65.56 109 GLN A O 1
ATOM 865 N N . ASN A 1 110 ? 2.061 2.107 -21.848 1.00 66.38 110 ASN A N 1
ATOM 866 C CA . ASN A 1 110 ? 1.475 3.394 -21.494 1.00 66.38 110 ASN A CA 1
ATOM 867 C C . ASN A 1 110 ? 1.118 3.501 -20.004 1.00 66.38 110 ASN A C 1
ATOM 869 O O . ASN A 1 110 ? 0.977 4.617 -19.506 1.00 66.38 110 ASN A O 1
ATOM 873 N N . LEU A 1 111 ? 0.968 2.380 -19.288 1.00 74.19 111 LEU A N 1
ATOM 874 C CA . LEU A 1 111 ? 0.634 2.356 -17.859 1.00 74.19 111 LEU A CA 1
ATOM 875 C C . LEU A 1 111 ? 1.779 1.768 -17.025 1.00 74.19 111 LEU A C 1
ATOM 877 O O . LEU A 1 111 ? 2.493 0.867 -17.458 1.00 74.19 111 LEU A O 1
ATOM 881 N N . VAL A 1 112 ? 1.934 2.238 -15.783 1.00 76.19 112 VAL A N 1
ATOM 882 C CA . VAL A 1 112 ? 2.978 1.732 -14.868 1.00 76.19 112 VAL A CA 1
ATOM 883 C C . VAL A 1 112 ? 2.791 0.236 -14.582 1.00 76.19 112 VAL A C 1
ATOM 885 O O . VAL A 1 112 ? 3.767 -0.507 -14.515 1.00 76.19 112 VAL A O 1
ATOM 888 N N . SER A 1 113 ? 1.541 -0.216 -14.485 1.00 74.81 113 SER A N 1
ATOM 889 C CA . SER A 1 113 ? 1.137 -1.623 -14.340 1.00 74.81 113 SER A CA 1
ATOM 890 C C . SER A 1 113 ? 1.525 -2.507 -15.525 1.00 74.81 113 SER A C 1
ATOM 892 O O . SER A 1 113 ? 1.564 -3.727 -15.400 1.00 74.81 113 SER A O 1
ATOM 894 N N . GLU A 1 114 ? 1.824 -1.927 -16.688 1.00 77.81 114 GLU A N 1
ATOM 895 C CA . GLU A 1 114 ? 2.305 -2.685 -17.837 1.00 77.81 114 GLU A CA 1
ATOM 896 C C . GLU A 1 114 ? 3.808 -2.978 -17.738 1.00 77.81 114 GLU A C 1
ATOM 898 O O . GLU A 1 114 ? 4.279 -4.004 -18.231 1.00 77.81 114 GLU A O 1
ATOM 903 N N . ILE A 1 115 ? 4.547 -2.117 -17.038 1.00 76.50 115 ILE A N 1
ATOM 904 C CA . ILE A 1 115 ? 6.001 -2.207 -16.851 1.00 76.50 115 ILE A CA 1
ATOM 905 C C . ILE A 1 115 ? 6.339 -2.951 -15.550 1.00 76.50 115 ILE A C 1
ATOM 907 O O . ILE A 1 115 ? 7.354 -3.646 -15.472 1.00 76.50 115 ILE A O 1
ATOM 911 N N . TYR A 1 116 ? 5.476 -2.839 -14.539 1.00 80.81 116 TYR A N 1
ATOM 912 C CA . TYR A 1 116 ? 5.670 -3.408 -13.211 1.00 80.81 116 TYR A CA 1
ATOM 913 C C . TYR A 1 116 ? 4.475 -4.246 -12.771 1.00 80.81 116 TYR A C 1
ATOM 915 O O . TYR A 1 116 ? 3.322 -3.848 -12.907 1.00 80.81 116 TYR A O 1
ATOM 923 N N . ASP A 1 117 ? 4.777 -5.390 -12.172 1.00 82.19 117 ASP A N 1
ATOM 924 C CA . ASP A 1 117 ? 3.827 -6.171 -11.400 1.00 82.19 117 ASP A CA 1
ATOM 925 C C . ASP A 1 117 ? 3.843 -5.675 -9.951 1.00 82.19 117 ASP A C 1
ATOM 927 O O . ASP A 1 117 ? 4.906 -5.398 -9.387 1.00 82.19 117 ASP A O 1
ATOM 931 N N . PHE A 1 118 ? 2.663 -5.583 -9.337 1.00 83.00 118 PHE A N 1
ATOM 932 C CA . PHE A 1 118 ? 2.516 -5.071 -7.977 1.00 83.00 118 PHE A CA 1
ATOM 933 C C . PHE A 1 118 ? 2.040 -6.152 -7.013 1.00 83.00 118 PHE A C 1
ATOM 935 O O . PHE A 1 118 ? 1.002 -6.782 -7.227 1.00 83.00 118 PHE A O 1
ATOM 942 N N . ASN A 1 119 ? 2.768 -6.311 -5.908 1.00 83.25 119 ASN A N 1
ATOM 943 C CA . ASN A 1 119 ? 2.288 -7.053 -4.747 1.00 83.25 119 ASN A CA 1
ATOM 944 C C . ASN A 1 119 ? 1.783 -6.049 -3.717 1.00 83.25 119 ASN A C 1
ATOM 946 O O . ASN A 1 119 ? 2.546 -5.189 -3.279 1.00 83.25 119 ASN A O 1
ATOM 950 N N . LEU A 1 120 ? 0.512 -6.165 -3.328 1.00 88.69 120 LEU A N 1
ATOM 951 C CA . LEU A 1 120 ? -0.096 -5.269 -2.349 1.00 88.69 120 LEU A CA 1
ATOM 952 C C . LEU A 1 120 ? -0.607 -6.063 -1.150 1.00 88.69 120 LEU A C 1
ATOM 954 O O . LEU A 1 120 ? -1.455 -6.947 -1.292 1.00 88.69 120 LEU A O 1
ATOM 958 N N . LEU A 1 121 ? -0.069 -5.744 0.022 1.00 87.75 121 LEU A N 1
ATOM 959 C CA . LEU A 1 121 ? -0.421 -6.349 1.299 1.00 87.75 121 LEU A CA 1
ATOM 960 C C . LEU A 1 121 ? -1.171 -5.330 2.155 1.00 87.75 121 LEU A C 1
ATOM 962 O O . LEU A 1 121 ? -0.696 -4.214 2.366 1.00 87.75 121 LEU A O 1
ATOM 966 N N . LEU A 1 122 ? -2.317 -5.747 2.680 1.00 88.12 122 LEU A N 1
ATOM 967 C CA . LEU A 1 122 ? -3.023 -5.060 3.750 1.00 88.12 122 LEU A CA 1
ATOM 968 C C . LEU A 1 122 ? -2.873 -5.885 5.024 1.00 88.12 122 LEU A C 1
ATOM 970 O O . LEU A 1 122 ? -3.294 -7.045 5.085 1.00 88.12 122 LEU A O 1
ATOM 974 N N . ASP A 1 123 ? -2.296 -5.277 6.049 1.00 86.31 123 ASP A N 1
ATOM 975 C CA . ASP A 1 123 ? -2.155 -5.883 7.363 1.00 86.31 123 ASP A CA 1
ATOM 976 C C . ASP A 1 123 ? -2.636 -4.924 8.449 1.00 86.31 123 ASP A C 1
ATOM 978 O O . ASP A 1 123 ? -2.577 -3.700 8.321 1.00 86.31 123 ASP A O 1
ATOM 982 N N . SER A 1 124 ? -3.174 -5.486 9.521 1.00 81.38 124 SER A N 1
ATOM 983 C CA . SER A 1 124 ? -3.579 -4.710 10.677 1.00 81.38 124 SER A CA 1
ATOM 984 C C . SER A 1 124 ? -3.524 -5.548 11.944 1.00 81.38 124 SER A C 1
ATOM 986 O O . SER A 1 124 ? -3.762 -6.754 11.934 1.00 81.38 124 SER A O 1
ATOM 988 N N . THR A 1 125 ? -3.192 -4.894 13.053 1.00 80.88 125 THR A N 1
ATOM 989 C CA . THR A 1 125 ? -3.230 -5.472 14.394 1.00 80.88 125 THR A CA 1
ATOM 990 C C . THR A 1 125 ? -4.200 -4.663 15.256 1.00 80.88 125 THR A C 1
ATOM 992 O O . THR A 1 125 ? -3.988 -3.456 15.388 1.00 80.88 125 THR A O 1
ATOM 995 N N . PRO A 1 126 ? -5.216 -5.287 15.882 1.00 76.38 126 PRO A N 1
ATOM 996 C CA . PRO A 1 126 ? -5.574 -6.708 15.777 1.00 76.38 126 PRO A CA 1
ATOM 997 C C . PRO A 1 126 ? -5.994 -7.108 14.354 1.00 76.38 126 PRO A C 1
ATOM 999 O O . PRO A 1 126 ? -6.499 -6.275 13.607 1.00 76.38 126 PRO A O 1
ATOM 1002 N N . THR A 1 127 ? -5.781 -8.378 13.984 1.00 77.62 127 THR A N 1
ATOM 1003 C CA . THR A 1 127 ? -6.115 -8.878 12.640 1.00 77.62 127 THR A CA 1
ATOM 1004 C C . THR A 1 127 ? -7.585 -8.598 12.334 1.00 77.62 127 THR A C 1
ATOM 1006 O O . THR A 1 127 ? -8.436 -8.938 13.154 1.00 77.62 127 THR A O 1
ATOM 1009 N N . PRO A 1 128 ? -7.921 -7.968 11.203 1.00 79.06 128 PRO A N 1
ATOM 1010 C CA . PRO A 1 128 ? -9.290 -7.573 10.920 1.00 79.06 128 PRO A CA 1
ATOM 1011 C C . PRO A 1 128 ? -10.082 -8.711 10.275 1.00 79.06 128 PRO A C 1
ATOM 1013 O O . PRO A 1 128 ? -9.530 -9.639 9.679 1.00 79.06 128 PRO A O 1
ATOM 1016 N N . SER A 1 129 ? -11.408 -8.602 10.331 1.00 78.69 129 SER A N 1
ATOM 1017 C CA . SER A 1 129 ? -12.286 -9.386 9.468 1.00 78.69 129 SER A CA 1
ATOM 1018 C C . SER A 1 129 ? -12.306 -8.720 8.092 1.00 78.69 129 SER A C 1
ATOM 1020 O O . SER A 1 129 ? -13.088 -7.807 7.848 1.00 78.69 129 SER A O 1
ATOM 1022 N N . TRP A 1 130 ? -11.442 -9.154 7.169 1.00 84.88 130 TRP A N 1
ATOM 1023 C CA . TRP A 1 130 ? -11.417 -8.618 5.794 1.00 84.88 130 TRP A CA 1
ATOM 1024 C C . TRP A 1 130 ? -12.719 -8.876 5.008 1.00 84.88 130 TRP A C 1
ATOM 1026 O O . TRP A 1 130 ? -12.908 -8.326 3.926 1.00 84.88 130 TRP A O 1
ATOM 1036 N N . SER A 1 131 ? -13.632 -9.687 5.554 1.00 83.25 131 SER A N 1
ATOM 1037 C CA . SER A 1 131 ? -14.909 -10.088 4.951 1.00 83.25 131 SER A CA 1
ATOM 1038 C C . SER A 1 131 ? -15.782 -8.921 4.486 1.00 83.25 131 SER A C 1
ATOM 1040 O O . SER A 1 131 ? -16.461 -9.036 3.468 1.00 83.25 131 SER A O 1
ATOM 1042 N N . ASP A 1 132 ? -15.789 -7.818 5.235 1.00 85.25 132 ASP A N 1
ATOM 1043 C CA . ASP A 1 132 ? -16.597 -6.630 4.951 1.00 85.25 132 ASP A CA 1
ATOM 1044 C C . ASP A 1 132 ? -15.744 -5.384 4.694 1.00 85.25 132 ASP A C 1
ATOM 1046 O O . ASP A 1 132 ? -16.248 -4.259 4.732 1.00 85.25 132 ASP A O 1
ATOM 1050 N N . ALA A 1 133 ? -14.452 -5.584 4.429 1.00 91.31 133 ALA A N 1
ATOM 1051 C CA . ALA A 1 133 ? -13.544 -4.489 4.171 1.00 91.31 133 ALA A CA 1
ATOM 1052 C C . ALA A 1 133 ? -13.744 -3.922 2.759 1.00 91.31 133 ALA A C 1
ATOM 1054 O O . ALA A 1 133 ? -13.781 -4.657 1.769 1.00 91.31 133 ALA A O 1
ATOM 1055 N N . VAL A 1 134 ? -13.866 -2.599 2.673 1.00 94.75 134 VAL A N 1
ATOM 1056 C CA . VAL A 1 134 ? -14.115 -1.862 1.430 1.00 94.75 134 VAL A CA 1
ATOM 1057 C C . VAL A 1 134 ? -13.162 -0.681 1.339 1.00 94.75 134 VAL A C 1
ATOM 1059 O O . VAL A 1 134 ? -13.131 0.160 2.243 1.00 94.75 134 VAL A O 1
ATOM 1062 N N . LEU A 1 135 ? -12.418 -0.612 0.238 1.00 95.38 135 LEU A N 1
ATOM 1063 C CA . LEU A 1 135 ? -11.564 0.505 -0.144 1.00 95.38 135 LEU A CA 1
ATOM 1064 C C . LEU A 1 135 ? -12.274 1.350 -1.202 1.00 95.38 135 LEU A C 1
ATOM 1066 O O . LEU A 1 135 ? -12.847 0.812 -2.145 1.00 95.38 135 LEU A O 1
ATOM 1070 N N . ARG A 1 136 ? -12.240 2.675 -1.043 1.00 95.75 136 ARG A N 1
ATOM 1071 C CA . ARG A 1 136 ? -12.842 3.636 -1.973 1.00 95.75 136 ARG A CA 1
ATOM 1072 C C . ARG A 1 136 ? -11.872 4.743 -2.350 1.00 95.75 136 ARG A C 1
ATOM 1074 O O . ARG A 1 136 ? -11.264 5.342 -1.462 1.00 95.75 136 ARG A O 1
ATOM 1081 N N . ILE A 1 137 ? -11.783 5.051 -3.640 1.00 94.69 137 ILE A N 1
ATOM 1082 C CA . ILE A 1 137 ? -10.997 6.161 -4.195 1.00 94.69 137 ILE A CA 1
ATOM 1083 C C . ILE A 1 137 ? -11.862 6.860 -5.244 1.00 94.69 137 ILE A C 1
ATOM 1085 O O . ILE A 1 137 ? -12.111 6.312 -6.309 1.00 94.69 137 ILE A O 1
ATOM 1089 N N . GLY A 1 138 ? -12.362 8.062 -4.946 1.00 90.19 138 GLY A N 1
ATOM 1090 C CA . GLY A 1 138 ? -13.356 8.699 -5.819 1.00 90.19 138 GLY A CA 1
ATOM 1091 C C . GLY A 1 138 ? -14.592 7.807 -5.992 1.00 90.19 138 GLY A C 1
ATOM 1092 O O . GLY A 1 138 ? -15.215 7.443 -4.995 1.00 90.19 138 GLY A O 1
ATOM 1093 N N . GLU A 1 139 ? -14.905 7.450 -7.239 1.00 91.62 139 GLU A N 1
ATOM 1094 C CA . GLU A 1 139 ? -16.001 6.533 -7.600 1.00 91.62 139 GLU A CA 1
ATOM 1095 C C . GLU A 1 139 ? -15.574 5.053 -7.631 1.00 91.62 139 GLU A C 1
ATOM 1097 O O . GLU A 1 139 ? -16.419 4.161 -7.692 1.00 91.62 139 GLU A O 1
ATOM 1102 N N . PHE A 1 140 ? -14.269 4.770 -7.572 1.00 94.62 140 PHE A N 1
ATOM 1103 C CA . PHE A 1 140 ? -13.758 3.407 -7.523 1.00 94.62 140 PHE A CA 1
ATOM 1104 C C . PHE A 1 140 ? -14.030 2.772 -6.153 1.00 94.62 140 PHE A C 1
ATOM 1106 O O . PHE A 1 140 ? -13.706 3.350 -5.110 1.00 94.62 140 PHE A O 1
ATOM 1113 N N . GLU A 1 141 ? -14.591 1.559 -6.154 1.00 95.50 141 GLU A N 1
ATOM 1114 C CA . GLU A 1 141 ? -14.836 0.738 -4.965 1.00 95.50 141 GLU A CA 1
ATOM 1115 C C . GLU A 1 141 ? -14.225 -0.657 -5.150 1.00 95.50 141 GLU A C 1
ATOM 1117 O O . GLU A 1 141 ? -14.479 -1.335 -6.143 1.00 95.50 141 GLU A O 1
ATOM 1122 N N . LEU A 1 142 ? -13.468 -1.108 -4.149 1.00 95.62 142 LEU A N 1
ATOM 1123 C CA . LEU A 1 142 ? -12.879 -2.439 -4.084 1.00 95.62 142 LEU A CA 1
ATOM 1124 C C . LEU A 1 142 ? -13.284 -3.123 -2.779 1.00 95.62 142 LEU A C 1
ATOM 1126 O O . LEU A 1 142 ? -12.977 -2.641 -1.686 1.00 95.62 142 LEU A O 1
ATOM 1130 N N . ARG A 1 143 ? -13.934 -4.281 -2.883 1.00 95.31 143 ARG A N 1
ATOM 1131 C CA . ARG A 1 143 ? -14.212 -5.157 -1.740 1.00 95.31 143 ARG A CA 1
ATOM 1132 C C . ARG A 1 143 ? -13.032 -6.086 -1.534 1.00 95.31 143 ARG A C 1
ATOM 1134 O O . ARG A 1 143 ? -12.715 -6.884 -2.408 1.00 95.31 143 ARG A O 1
ATOM 1141 N N . VAL A 1 144 ? -12.389 -5.999 -0.375 1.00 91.62 144 VAL A N 1
ATOM 1142 C CA . VAL A 1 144 ? -11.159 -6.751 -0.094 1.00 91.62 144 VAL A CA 1
ATOM 1143 C C . VAL A 1 144 ? -11.419 -8.257 -0.135 1.00 91.62 144 VAL A C 1
ATOM 1145 O O . VAL A 1 144 ? -10.605 -8.997 -0.675 1.00 91.62 144 VAL A O 1
ATOM 1148 N N . SER A 1 145 ? -12.573 -8.717 0.353 1.00 90.94 145 SER A N 1
ATOM 1149 C CA . SER A 1 145 ? -12.954 -10.135 0.354 1.00 90.94 145 SER A CA 1
ATOM 1150 C C . SER A 1 145 ? -13.011 -10.780 -1.034 1.00 90.94 145 SER A C 1
ATOM 1152 O O . SER A 1 145 ? -12.755 -11.977 -1.142 1.00 90.94 145 SER A O 1
ATOM 1154 N N . ASP A 1 146 ? -13.258 -10.006 -2.092 1.00 91.31 146 ASP A N 1
ATOM 1155 C CA . ASP A 1 146 ? -13.334 -10.522 -3.466 1.00 91.31 146 ASP A CA 1
ATOM 1156 C C . ASP A 1 146 ? -11.944 -10.785 -4.073 1.00 91.31 146 ASP A C 1
ATOM 1158 O O . ASP A 1 146 ? -11.783 -11.559 -5.022 1.00 91.31 146 ASP A O 1
ATOM 1162 N N . VAL A 1 147 ? -10.917 -10.140 -3.520 1.00 91.25 147 VAL A N 1
ATOM 1163 C CA . VAL A 1 147 ? -9.574 -10.062 -4.109 1.00 91.25 147 VAL A CA 1
ATOM 1164 C C . VAL A 1 147 ? -8.468 -10.523 -3.165 1.00 91.25 147 VAL A C 1
ATOM 1166 O O . VAL A 1 147 ? -7.318 -10.625 -3.586 1.00 91.25 147 VAL A O 1
ATOM 1169 N N . CYS A 1 148 ? -8.803 -10.836 -1.918 1.00 88.44 148 CYS A N 1
ATOM 1170 C CA . CYS A 1 148 ? -7.871 -11.350 -0.929 1.00 88.44 148 CYS A CA 1
ATOM 1171 C C . CYS A 1 148 ? -7.497 -12.809 -1.216 1.00 88.44 148 CYS A C 1
ATOM 1173 O O . CYS A 1 148 ? -8.372 -13.637 -1.477 1.00 88.44 148 CYS A O 1
ATOM 1175 N N . VAL A 1 149 ? -6.205 -13.140 -1.154 1.00 79.75 149 VAL A N 1
ATOM 1176 C CA . VAL A 1 149 ? -5.710 -14.508 -1.399 1.00 79.75 149 VAL A CA 1
ATOM 1177 C C . VAL A 1 149 ? -5.444 -15.267 -0.095 1.00 79.75 149 VAL A C 1
ATOM 1179 O O . VAL A 1 149 ? -5.803 -16.436 0.016 1.00 79.75 149 VAL A O 1
ATOM 1182 N N . ILE A 1 150 ? -4.831 -14.614 0.894 1.00 74.62 150 ILE A N 1
ATOM 1183 C CA . ILE A 1 150 ? -4.455 -15.182 2.203 1.00 74.62 150 ILE A CA 1
ATOM 1184 C C . ILE A 1 150 ? -4.703 -14.146 3.313 1.00 74.62 150 ILE A C 1
ATOM 1186 O O . ILE A 1 150 ? -5.008 -13.003 3.000 1.00 74.62 150 ILE A O 1
ATOM 1190 N N . GLY A 1 151 ? -4.605 -14.523 4.593 1.00 64.75 151 GLY A N 1
ATOM 1191 C CA . GLY A 1 151 ? -4.594 -13.579 5.723 1.00 64.75 151 GLY A CA 1
ATOM 1192 C C . GLY A 1 151 ? -3.197 -13.529 6.355 1.00 64.75 151 GLY A C 1
ATOM 1193 O O . GLY A 1 151 ? -2.692 -14.615 6.649 1.00 64.75 151 GLY A O 1
ATOM 1194 N N . PRO A 1 152 ? -2.545 -12.366 6.588 1.00 75.56 152 PRO A N 1
ATOM 1195 C CA . PRO A 1 152 ? -2.864 -10.977 6.196 1.00 75.56 152 PRO A CA 1
ATOM 1196 C C . PRO A 1 152 ? -3.121 -10.802 4.695 1.00 75.56 152 PRO A C 1
ATOM 1198 O O . PRO A 1 152 ? -2.703 -11.638 3.898 1.00 75.56 152 PRO A O 1
ATOM 1201 N N . CYS A 1 153 ? -3.860 -9.757 4.308 1.00 84.50 153 CYS A N 1
ATOM 1202 C CA . CYS A 1 153 ? -4.491 -9.732 2.996 1.00 84.50 153 CYS A CA 1
ATOM 1203 C C . CYS A 1 153 ? -3.534 -9.365 1.867 1.00 84.50 153 CYS A C 1
ATOM 1205 O O . CYS A 1 153 ? -3.293 -8.189 1.604 1.00 84.50 153 CYS A O 1
ATOM 1207 N N . LEU A 1 154 ? -3.041 -10.382 1.161 1.00 85.06 154 LEU A N 1
ATOM 1208 C CA . LEU A 1 154 ? -2.379 -10.208 -0.126 1.00 85.06 154 LEU A CA 1
ATOM 1209 C C . LEU A 1 154 ? -3.432 -10.115 -1.234 1.00 85.06 154 LEU A C 1
ATOM 1211 O O . LEU A 1 154 ? -4.243 -11.030 -1.410 1.00 85.06 154 LEU A O 1
ATOM 1215 N N . LEU A 1 155 ? -3.408 -9.017 -1.982 1.00 85.62 155 LEU A N 1
ATOM 1216 C CA . LEU A 1 155 ? -4.304 -8.788 -3.110 1.00 85.62 155 LEU A CA 1
ATOM 1217 C C . LEU A 1 155 ? -3.904 -9.628 -4.324 1.00 85.62 155 LEU A C 1
ATOM 1219 O O . LEU A 1 155 ? -2.725 -9.783 -4.641 1.00 85.62 155 LEU A O 1
ATOM 1223 N N . ARG A 1 156 ? -4.903 -10.132 -5.056 1.00 85.94 156 ARG A N 1
ATOM 1224 C CA . ARG A 1 156 ? -4.696 -10.711 -6.390 1.00 85.94 156 ARG A CA 1
ATOM 1225 C C . ARG A 1 156 ? -4.023 -9.683 -7.295 1.00 85.94 156 ARG A C 1
ATOM 1227 O O . ARG A 1 156 ? -4.448 -8.532 -7.334 1.00 85.94 156 ARG A O 1
ATOM 1234 N N . ARG A 1 157 ? -3.059 -10.137 -8.097 1.00 84.38 157 ARG A N 1
ATOM 1235 C CA . ARG A 1 157 ? -2.260 -9.303 -9.010 1.00 84.38 157 ARG A CA 1
ATOM 1236 C C . ARG A 1 157 ? -3.080 -8.266 -9.786 1.00 84.38 157 ARG A C 1
ATOM 1238 O O . ARG A 1 157 ? -2.811 -7.081 -9.663 1.00 84.38 157 ARG A O 1
ATOM 1245 N N . GLY A 1 158 ? -4.117 -8.689 -10.516 1.00 85.00 158 GLY A N 1
ATOM 1246 C CA . GLY A 1 158 ? -4.930 -7.758 -11.314 1.00 85.00 158 GLY A CA 1
ATOM 1247 C C . GLY A 1 158 ? -5.670 -6.706 -10.477 1.00 85.00 158 GLY A C 1
ATOM 1248 O O . GLY A 1 158 ? -5.847 -5.579 -10.920 1.00 85.00 158 GLY A O 1
ATOM 1249 N N . ALA A 1 159 ? -6.057 -7.041 -9.242 1.00 89.56 159 ALA A N 1
ATOM 1250 C CA . ALA A 1 159 ? -6.671 -6.083 -8.325 1.00 89.56 159 ALA A CA 1
ATOM 1251 C C . ALA A 1 159 ? -5.644 -5.106 -7.737 1.00 89.56 159 ALA A C 1
ATOM 1253 O O . ALA A 1 159 ? -5.962 -3.935 -7.556 1.00 89.56 159 ALA A O 1
ATOM 1254 N N . ALA A 1 160 ? -4.423 -5.574 -7.455 1.00 89.31 160 ALA A N 1
ATOM 1255 C CA . ALA A 1 160 ? -3.325 -4.726 -7.000 1.00 89.31 160 ALA A CA 1
ATOM 1256 C C . ALA A 1 160 ? -2.896 -3.728 -8.088 1.00 89.31 160 ALA A C 1
ATOM 1258 O O . ALA A 1 160 ? -2.808 -2.537 -7.808 1.00 89.31 160 ALA A O 1
ATOM 1259 N N . GLU A 1 161 ? -2.705 -4.199 -9.325 1.00 89.38 161 GLU A N 1
ATOM 1260 C CA . GLU A 1 161 ? -2.386 -3.361 -10.491 1.00 89.38 161 GLU A CA 1
ATOM 1261 C C . GLU A 1 161 ? -3.454 -2.279 -10.697 1.00 89.38 161 GLU A C 1
ATOM 1263 O O . GLU A 1 161 ? -3.139 -1.090 -10.724 1.00 89.38 161 GLU A O 1
ATOM 1268 N N . HIS A 1 162 ? -4.727 -2.679 -10.734 1.00 92.12 162 HIS A N 1
ATOM 1269 C CA . HIS A 1 162 ? -5.826 -1.740 -10.919 1.00 92.12 162 HIS A CA 1
ATOM 1270 C C . HIS A 1 162 ? -5.948 -0.737 -9.761 1.00 92.12 162 HIS A C 1
ATOM 1272 O O . HIS A 1 162 ? -6.171 0.447 -9.990 1.00 92.12 162 HIS A O 1
ATOM 1278 N N . LEU A 1 163 ? -5.754 -1.170 -8.510 1.00 93.94 163 LEU A N 1
ATOM 1279 C CA . LEU A 1 163 ? -5.767 -0.267 -7.357 1.00 93.94 163 LEU A CA 1
ATOM 1280 C C . LEU A 1 163 ? -4.651 0.786 -7.445 1.00 93.94 163 LEU A C 1
ATOM 1282 O O . LEU A 1 163 ? -4.911 1.960 -7.193 1.00 93.94 163 LEU A O 1
ATOM 1286 N N . VAL A 1 164 ? -3.432 0.395 -7.830 1.00 94.12 164 VAL A N 1
ATOM 1287 C CA . VAL A 1 164 ? -2.319 1.341 -8.009 1.00 94.12 164 VAL A CA 1
ATOM 1288 C C . VAL A 1 164 ? -2.644 2.367 -9.094 1.00 94.12 164 VAL A C 1
ATOM 1290 O O . VAL A 1 164 ? -2.433 3.557 -8.875 1.00 94.12 164 VAL A O 1
ATOM 1293 N N . GLU A 1 165 ? -3.216 1.945 -10.223 1.00 93.19 165 GLU A N 1
ATOM 1294 C CA . GLU A 1 165 ? -3.662 2.869 -11.273 1.00 93.19 165 GLU A CA 1
ATOM 1295 C C . GLU A 1 165 ? -4.689 3.873 -10.750 1.00 93.19 165 GLU A C 1
ATOM 1297 O O . GLU A 1 165 ? -4.522 5.072 -10.951 1.00 93.19 165 GLU A O 1
ATOM 1302 N N . GLN A 1 166 ? -5.708 3.399 -10.025 1.00 95.00 166 GLN A N 1
ATOM 1303 C CA . GLN A 1 166 ? -6.739 4.267 -9.452 1.00 95.00 166 GLN A CA 1
ATOM 1304 C C . GLN A 1 166 ? -6.163 5.259 -8.439 1.00 95.00 166 GLN A C 1
ATOM 1306 O O . GLN A 1 166 ? -6.622 6.396 -8.364 1.00 95.00 166 GLN A O 1
ATOM 1311 N N . MET A 1 167 ? -5.153 4.854 -7.667 1.00 94.94 167 MET A N 1
ATOM 1312 C CA . MET A 1 167 ? -4.449 5.746 -6.746 1.00 94.94 167 MET A CA 1
ATOM 1313 C C . MET A 1 167 ? -3.606 6.796 -7.483 1.00 94.94 167 MET A C 1
ATOM 1315 O O . MET A 1 167 ? -3.572 7.942 -7.046 1.00 94.94 167 MET A O 1
ATOM 1319 N N . LEU A 1 168 ? -2.953 6.431 -8.593 1.00 93.94 168 LEU A N 1
ATOM 1320 C CA . LEU A 1 168 ? -2.163 7.355 -9.419 1.00 93.94 168 LEU A CA 1
ATOM 1321 C C . LEU A 1 168 ? -3.039 8.350 -10.191 1.00 93.94 168 LEU A C 1
ATOM 1323 O O . LEU A 1 168 ? -2.639 9.495 -10.379 1.00 93.94 168 LEU A O 1
ATOM 1327 N N . SER A 1 169 ? -4.224 7.928 -10.638 1.00 92.12 169 SER A N 1
ATOM 1328 C CA . SER A 1 169 ? -5.160 8.766 -11.396 1.00 92.12 169 SER A CA 1
ATOM 1329 C C . SER A 1 169 ? -6.154 9.530 -10.519 1.00 92.12 169 SER A C 1
ATOM 1331 O O . SER A 1 169 ? -7.066 10.171 -11.042 1.00 92.12 169 SER A O 1
ATOM 1333 N N . ALA A 1 170 ? -6.056 9.419 -9.193 1.00 90.56 170 ALA A N 1
ATOM 1334 C CA . ALA A 1 170 ? -7.027 10.013 -8.290 1.00 90.56 170 ALA A CA 1
ATOM 1335 C C . ALA A 1 170 ? -6.944 11.545 -8.303 1.00 90.56 170 ALA A C 1
ATOM 1337 O O . ALA A 1 170 ? -5.956 12.136 -7.883 1.00 90.56 170 ALA A O 1
ATOM 1338 N N . GLU A 1 171 ? -8.037 12.205 -8.690 1.00 85.44 171 GLU A N 1
ATOM 1339 C CA . GLU A 1 171 ? -8.163 13.666 -8.570 1.00 85.44 171 GLU A CA 1
ATOM 1340 C C . GLU A 1 171 ? -8.338 14.118 -7.111 1.00 85.44 171 GLU A C 1
ATOM 1342 O O . GLU A 1 171 ? -8.073 15.267 -6.753 1.00 85.44 171 GLU A O 1
ATOM 1347 N N . ARG A 1 172 ? -8.833 13.219 -6.250 1.00 82.69 172 ARG A N 1
ATOM 1348 C CA . ARG A 1 172 ? -9.060 13.500 -4.830 1.00 82.69 172 ARG A CA 1
ATOM 1349 C C . ARG A 1 172 ? -7.802 13.209 -4.013 1.00 82.69 172 ARG A C 1
ATOM 1351 O O . ARG A 1 172 ? -7.162 12.186 -4.235 1.00 82.69 172 ARG A O 1
ATOM 1358 N N . PRO A 1 173 ? -7.522 14.009 -2.968 1.00 87.38 173 PRO A N 1
ATOM 1359 C CA . PRO A 1 173 ? -6.286 13.887 -2.196 1.00 87.38 173 PRO A CA 1
ATOM 1360 C C . PRO A 1 173 ? -6.247 12.670 -1.264 1.00 87.38 173 PRO A C 1
ATOM 1362 O O . PRO A 1 173 ? -5.216 12.425 -0.644 1.00 87.38 173 PRO A O 1
ATOM 1365 N N . ALA A 1 174 ? -7.350 11.928 -1.109 1.00 89.94 174 ALA A N 1
ATOM 1366 C CA . ALA A 1 174 ? -7.402 10.774 -0.222 1.00 89.94 174 ALA A CA 1
ATOM 1367 C C . ALA A 1 174 ? -8.423 9.714 -0.662 1.00 89.94 174 ALA A C 1
ATOM 1369 O O . ALA A 1 174 ? -9.549 10.030 -1.061 1.00 89.94 174 ALA A O 1
ATOM 1370 N N . GLY A 1 175 ? -8.033 8.451 -0.498 1.00 92.31 175 GLY A N 1
ATOM 1371 C CA . GLY A 1 175 ? -8.911 7.289 -0.461 1.00 92.31 175 GLY A CA 1
ATOM 1372 C C . GLY A 1 175 ? -9.352 6.954 0.965 1.00 92.31 175 GLY A C 1
ATOM 1373 O O . GLY A 1 175 ? -8.897 7.544 1.947 1.00 92.31 175 GLY A O 1
ATOM 1374 N N . VAL A 1 176 ? -10.260 5.992 1.095 1.00 94.06 176 VAL A N 1
ATOM 1375 C CA . VAL A 1 176 ? -10.770 5.528 2.387 1.00 94.06 176 VAL A CA 1
ATOM 1376 C C . VAL A 1 176 ? -10.872 4.012 2.386 1.00 94.06 176 VAL A C 1
ATOM 1378 O O . VAL A 1 176 ? -11.584 3.445 1.564 1.00 94.06 176 VAL A O 1
ATOM 1381 N N . LEU A 1 177 ? -10.247 3.364 3.364 1.00 93.75 177 LEU A N 1
ATOM 1382 C CA . LEU A 1 177 ? -10.461 1.957 3.679 1.00 93.75 177 LEU A CA 1
ATOM 1383 C C . LEU A 1 177 ? -11.359 1.843 4.914 1.00 93.75 177 LEU A C 1
ATOM 1385 O O . LEU A 1 177 ? -11.116 2.473 5.941 1.00 93.75 177 LEU A O 1
ATOM 1389 N N . THR A 1 178 ? -12.404 1.031 4.829 1.00 92.06 178 THR A N 1
ATOM 1390 C CA . THR A 1 178 ? -13.278 0.699 5.961 1.00 92.06 178 THR A CA 1
ATOM 1391 C C . THR A 1 178 ? -13.270 -0.795 6.204 1.00 92.06 178 THR A C 1
ATOM 1393 O O . THR A 1 178 ? -13.295 -1.543 5.239 1.00 92.06 178 THR A O 1
ATOM 1396 N N . PHE A 1 179 ? -13.234 -1.229 7.462 1.00 90.12 179 PHE A N 1
ATOM 1397 C CA . PHE A 1 179 ? -13.249 -2.648 7.843 1.00 90.12 179 PHE A CA 1
ATOM 1398 C C . PHE A 1 179 ? -13.688 -2.815 9.301 1.00 90.12 179 PHE A C 1
ATOM 1400 O O . PHE A 1 179 ? -13.921 -1.822 9.995 1.00 90.12 179 PHE A O 1
ATOM 1407 N N . ARG A 1 180 ? -13.810 -4.055 9.780 1.00 84.62 180 ARG A N 1
ATOM 1408 C CA . ARG A 1 180 ? -14.054 -4.364 11.195 1.00 84.62 180 ARG A CA 1
ATOM 1409 C C . ARG A 1 180 ? -12.877 -5.104 11.804 1.00 84.62 180 ARG A C 1
ATOM 1411 O O . ARG A 1 180 ? -12.311 -5.997 11.175 1.00 84.62 180 ARG A O 1
ATOM 1418 N N . ASP A 1 181 ? -12.563 -4.775 13.049 1.00 77.00 181 ASP A N 1
ATOM 1419 C CA . ASP A 1 181 ? -11.632 -5.577 13.844 1.00 77.00 181 ASP A CA 1
ATOM 1420 C C . ASP A 1 181 ? -12.179 -7.002 14.006 1.00 77.00 181 ASP A C 1
ATOM 1422 O O . ASP A 1 181 ? -13.400 -7.194 14.106 1.00 77.00 181 ASP A O 1
ATOM 1426 N N . ALA A 1 182 ? -11.302 -8.012 14.050 1.00 68.50 182 ALA A N 1
ATOM 1427 C CA . ALA A 1 182 ? -11.746 -9.340 14.454 1.00 68.50 182 ALA A CA 1
ATOM 1428 C C . ALA A 1 182 ? -12.251 -9.298 15.906 1.00 68.50 182 ALA A C 1
ATOM 1430 O O . ALA A 1 182 ? -11.718 -8.558 16.742 1.00 68.50 182 ALA A O 1
ATOM 1431 N N . PRO A 1 183 ? -13.277 -10.096 16.237 1.00 61.06 183 PRO A N 1
ATOM 1432 C CA . PRO A 1 183 ? -13.853 -10.095 17.568 1.00 61.06 183 PRO A CA 1
ATOM 1433 C C . PRO A 1 183 ? -12.847 -10.651 18.583 1.00 61.06 183 PRO A C 1
ATOM 1435 O O . PRO A 1 183 ? -12.708 -11.860 18.729 1.00 61.06 183 PRO A O 1
ATOM 1438 N N . LEU A 1 184 ? -12.185 -9.771 19.338 1.00 55.25 184 LEU A N 1
ATOM 1439 C CA . LEU A 1 184 ? -11.455 -10.170 20.548 1.00 55.25 184 LEU A CA 1
ATOM 1440 C C . LEU A 1 184 ? -12.415 -10.361 21.737 1.00 55.25 184 LEU A C 1
ATOM 1442 O O . LEU A 1 184 ? -12.160 -11.172 22.623 1.00 55.25 184 LEU A O 1
ATOM 1446 N N . SER A 1 185 ? -13.549 -9.648 21.751 1.00 49.41 185 SER A N 1
ATOM 1447 C CA . SER A 1 185 ? -14.538 -9.703 22.837 1.00 49.41 185 SER A CA 1
ATOM 1448 C C . SER A 1 185 ? -15.915 -9.171 22.405 1.00 49.41 185 SER A C 1
ATOM 1450 O O . SER A 1 185 ? -16.381 -8.141 22.875 1.00 49.41 185 SER A O 1
ATOM 1452 N N . LYS A 1 186 ? -16.603 -9.855 21.479 1.00 47.56 186 LYS A N 1
ATOM 1453 C CA . LYS A 1 186 ? -18.007 -9.570 21.070 1.00 47.56 186 LYS A CA 1
ATOM 1454 C C . LYS A 1 186 ? -18.320 -8.152 20.526 1.00 47.56 186 LYS A C 1
ATOM 1456 O O . LYS A 1 186 ? -19.462 -7.902 20.153 1.00 47.56 186 LYS A O 1
ATOM 1461 N N . SER A 1 187 ? -17.343 -7.250 20.435 1.00 52.03 187 SER A N 1
ATOM 1462 C CA . SER A 1 187 ? -17.464 -5.921 19.828 1.00 52.03 187 SER A CA 1
ATOM 1463 C C . SER A 1 187 ? -16.848 -5.925 18.429 1.00 52.03 187 SER A C 1
ATOM 1465 O O . SER A 1 187 ? -15.688 -6.296 18.263 1.00 52.03 187 SER A O 1
ATOM 1467 N N . PHE A 1 188 ? -17.627 -5.509 17.428 1.00 62.66 188 PHE A N 1
ATOM 1468 C CA . PHE A 1 188 ? -17.169 -5.297 16.054 1.00 62.66 188 PHE A CA 1
ATOM 1469 C C . PHE A 1 188 ? -16.948 -3.806 15.830 1.00 62.66 188 PHE A C 1
ATOM 1471 O O . PHE A 1 188 ? -17.807 -3.128 15.253 1.00 62.66 188 PHE A O 1
ATOM 1478 N N . MET A 1 189 ? -15.831 -3.270 16.318 1.00 76.25 189 MET A N 1
ATOM 1479 C CA . MET A 1 189 ? -15.533 -1.868 16.061 1.00 76.25 189 MET A CA 1
ATOM 1480 C C . MET A 1 189 ? -15.271 -1.684 14.565 1.00 76.25 189 MET A C 1
ATOM 1482 O O . MET A 1 189 ? -14.374 -2.302 13.991 1.00 76.25 189 MET A O 1
ATOM 1486 N N . LYS A 1 190 ? -16.104 -0.862 13.919 1.00 84.19 190 LYS A N 1
ATOM 1487 C CA . LYS A 1 190 ? -15.908 -0.477 12.523 1.00 84.19 190 LYS A CA 1
ATOM 1488 C C . LYS A 1 190 ? -14.829 0.596 12.470 1.00 84.19 190 LYS A C 1
ATOM 1490 O O . LYS A 1 190 ? -14.980 1.649 13.086 1.00 84.19 190 LYS A O 1
ATOM 1495 N N . ARG A 1 191 ? -13.775 0.341 11.705 1.00 85.75 191 ARG A N 1
ATOM 1496 C CA . ARG A 1 191 ? -12.671 1.265 11.469 1.00 85.75 191 ARG A CA 1
ATOM 1497 C C . ARG A 1 191 ? -12.777 1.931 10.112 1.00 85.75 191 ARG A C 1
ATOM 1499 O O . ARG A 1 191 ? -13.366 1.399 9.167 1.00 85.75 191 ARG A O 1
ATOM 1506 N N . ARG A 1 192 ? -12.193 3.124 10.046 1.00 89.94 192 ARG A N 1
ATOM 1507 C CA . ARG A 1 192 ? -12.045 3.925 8.839 1.00 89.94 192 ARG A CA 1
ATOM 1508 C C . ARG A 1 192 ? -10.636 4.504 8.818 1.00 89.94 192 ARG A C 1
ATOM 1510 O O . ARG A 1 192 ? -10.298 5.288 9.696 1.00 89.94 192 ARG A O 1
ATOM 1517 N N . ILE A 1 193 ? -9.859 4.128 7.814 1.00 89.81 193 ILE A N 1
ATOM 1518 C CA . ILE A 1 193 ? -8.497 4.601 7.580 1.00 89.81 193 ILE A CA 1
ATOM 1519 C C . ILE A 1 193 ? -8.502 5.469 6.324 1.00 89.81 193 ILE A C 1
ATOM 1521 O O . ILE A 1 193 ? -9.058 5.078 5.296 1.00 89.81 193 ILE A O 1
ATOM 1525 N N . GLY A 1 194 ? -7.936 6.670 6.425 1.00 90.75 194 GLY A N 1
ATOM 1526 C CA . GLY A 1 194 ? -7.662 7.512 5.264 1.00 90.75 194 GLY A CA 1
ATOM 1527 C C . GLY A 1 194 ? -6.394 7.032 4.565 1.00 90.75 194 GLY A C 1
ATOM 1528 O O . GLY A 1 194 ? -5.415 6.718 5.231 1.00 90.75 194 GLY A O 1
ATOM 1529 N N . ILE A 1 195 ? -6.419 6.966 3.238 1.00 93.19 195 ILE A N 1
ATOM 1530 C CA . ILE A 1 195 ? -5.249 6.651 2.414 1.00 93.19 195 ILE A CA 1
ATOM 1531 C C . ILE A 1 195 ? -4.839 7.954 1.720 1.00 93.19 195 ILE A C 1
ATOM 1533 O O . ILE A 1 195 ? -5.550 8.362 0.803 1.00 93.19 195 ILE A O 1
ATOM 1537 N N . PRO A 1 196 ? -3.774 8.649 2.153 1.00 92.81 196 PRO A N 1
ATOM 1538 C CA . PRO A 1 196 ? -3.344 9.903 1.537 1.00 92.81 196 PRO A CA 1
ATOM 1539 C C . PRO A 1 196 ? -2.800 9.654 0.124 1.00 92.81 196 PRO A C 1
ATOM 1541 O O . PRO A 1 196 ? -1.926 8.814 -0.070 1.00 92.81 196 PRO A O 1
ATOM 1544 N N . LEU A 1 197 ? -3.315 10.382 -0.867 1.00 94.50 197 LEU A N 1
ATOM 1545 C CA . LEU A 1 197 ? -2.961 10.221 -2.286 1.00 94.50 197 LEU A CA 1
ATOM 1546 C C . LEU A 1 197 ? -2.154 11.395 -2.852 1.00 94.50 197 LEU A C 1
ATOM 1548 O O . LEU A 1 197 ? -1.543 11.233 -3.902 1.00 94.50 197 LEU A O 1
ATOM 1552 N N . ALA A 1 198 ? -2.106 12.538 -2.157 1.00 89.75 198 ALA A N 1
ATOM 1553 C CA . ALA A 1 198 ? -1.440 13.757 -2.634 1.00 89.75 198 ALA A CA 1
ATOM 1554 C C . ALA A 1 198 ? 0.021 13.528 -3.074 1.00 89.75 198 ALA A C 1
ATOM 1556 O O . ALA A 1 198 ? 0.412 14.007 -4.134 1.00 89.75 198 ALA A O 1
ATOM 1557 N N . ASP A 1 199 ? 0.777 12.726 -2.317 1.00 92.69 199 ASP A N 1
ATOM 1558 C CA . ASP A 1 199 ? 2.195 12.449 -2.592 1.00 92.69 199 ASP A CA 1
ATOM 1559 C C . ASP A 1 199 ? 2.445 11.028 -3.133 1.00 92.69 199 ASP A C 1
ATOM 1561 O O . ASP A 1 199 ? 3.587 10.583 -3.268 1.00 92.69 199 ASP A O 1
ATOM 1565 N N . PHE A 1 200 ? 1.381 10.277 -3.440 1.00 95.38 200 PHE A N 1
ATOM 1566 C CA . PHE A 1 200 ? 1.502 8.865 -3.810 1.00 95.38 200 PHE A CA 1
ATOM 1567 C C . PHE A 1 200 ? 2.266 8.664 -5.124 1.00 95.38 200 PHE A C 1
ATOM 1569 O O . PHE A 1 200 ? 3.085 7.752 -5.221 1.00 95.38 200 PHE A O 1
ATOM 1576 N N . GLY A 1 201 ? 2.045 9.526 -6.123 1.00 94.75 201 GLY A N 1
ATOM 1577 C CA . GLY A 1 201 ? 2.748 9.440 -7.408 1.00 94.75 201 GLY A CA 1
ATOM 1578 C C . GLY A 1 201 ? 4.261 9.648 -7.282 1.00 94.75 201 GLY A C 1
ATOM 1579 O O . GLY A 1 201 ? 5.044 8.903 -7.875 1.00 94.75 201 GLY A O 1
ATOM 1580 N N . GLU A 1 202 ? 4.686 10.610 -6.460 1.00 95.56 202 GLU A N 1
ATOM 1581 C CA . GLU A 1 202 ? 6.105 10.847 -6.171 1.00 95.56 202 GLU A CA 1
ATOM 1582 C C . GLU A 1 202 ? 6.703 9.673 -5.384 1.00 95.56 202 GLU A C 1
ATOM 1584 O O . GLU A 1 202 ? 7.763 9.156 -5.741 1.00 95.56 202 GLU A O 1
ATOM 1589 N N . ALA A 1 203 ? 5.985 9.173 -4.375 1.00 95.38 203 ALA A N 1
ATOM 1590 C CA . ALA A 1 203 ? 6.425 8.028 -3.588 1.00 95.38 203 ALA A CA 1
ATOM 1591 C C . ALA A 1 203 ? 6.550 6.742 -4.431 1.00 95.38 203 ALA A C 1
ATOM 1593 O O . ALA A 1 203 ? 7.489 5.966 -4.242 1.00 95.38 203 ALA A O 1
ATOM 1594 N N . MET A 1 204 ? 5.647 6.534 -5.396 1.00 95.69 204 MET A N 1
ATOM 1595 C CA . MET A 1 204 ? 5.705 5.423 -6.351 1.00 95.69 204 MET A CA 1
ATOM 1596 C C . MET A 1 204 ? 6.890 5.555 -7.311 1.00 95.69 204 MET A C 1
ATOM 1598 O O . MET A 1 204 ? 7.578 4.575 -7.592 1.00 95.69 204 MET A O 1
ATOM 1602 N N . SER A 1 205 ? 7.166 6.772 -7.779 1.00 94.56 205 SER A N 1
ATOM 1603 C CA . SER A 1 205 ? 8.320 7.049 -8.640 1.00 94.56 205 SER A CA 1
ATOM 1604 C C . SER A 1 205 ? 9.627 6.745 -7.904 1.00 94.56 205 SER A C 1
ATOM 1606 O O . SER A 1 205 ? 10.501 6.065 -8.442 1.00 94.56 205 SER A O 1
ATOM 1608 N N . LEU A 1 206 ? 9.715 7.149 -6.632 1.00 94.56 206 LEU A N 1
ATOM 1609 C CA . LEU A 1 206 ? 10.846 6.823 -5.772 1.00 94.56 206 LEU A CA 1
ATOM 1610 C C . LEU A 1 206 ? 10.970 5.313 -5.527 1.00 94.56 206 LEU A C 1
ATOM 1612 O O . LEU A 1 206 ? 12.081 4.790 -5.559 1.00 94.56 206 LEU A O 1
ATOM 1616 N N . LEU A 1 207 ? 9.861 4.599 -5.301 1.00 93.44 207 LEU A N 1
ATOM 1617 C CA . LEU A 1 207 ? 9.877 3.138 -5.175 1.00 93.44 207 LEU A CA 1
ATOM 1618 C C . LEU A 1 207 ? 10.498 2.490 -6.415 1.00 93.44 207 LEU A C 1
ATOM 1620 O O . LEU A 1 207 ? 11.400 1.669 -6.280 1.00 93.44 207 LEU A O 1
ATOM 1624 N N . ILE A 1 208 ? 10.036 2.871 -7.606 1.00 91.50 208 ILE A N 1
ATOM 1625 C CA . ILE A 1 208 ? 10.523 2.330 -8.879 1.00 91.50 208 ILE A CA 1
ATOM 1626 C C . ILE A 1 208 ? 12.018 2.609 -9.059 1.00 91.50 208 ILE A C 1
ATOM 1628 O O . ILE A 1 208 ? 12.772 1.686 -9.369 1.00 91.50 208 ILE A O 1
ATOM 1632 N N . GLU A 1 209 ? 12.456 3.846 -8.811 1.00 91.38 209 GLU A N 1
ATOM 1633 C CA . GLU A 1 209 ? 13.867 4.237 -8.879 1.00 91.38 209 GLU A CA 1
ATOM 1634 C C . GLU A 1 209 ? 14.722 3.381 -7.934 1.00 91.38 209 GLU A C 1
ATOM 1636 O O . GLU A 1 209 ? 15.733 2.806 -8.338 1.00 91.38 209 GLU A O 1
ATOM 1641 N N . GLN A 1 210 ? 14.303 3.244 -6.671 1.00 90.12 210 GLN A N 1
ATOM 1642 C CA . GLN A 1 210 ? 15.037 2.442 -5.696 1.00 90.12 210 GLN A CA 1
ATOM 1643 C C . GLN A 1 210 ? 15.039 0.950 -6.060 1.00 90.12 210 GLN A C 1
ATOM 1645 O O . GLN A 1 210 ? 16.076 0.298 -5.933 1.00 90.12 210 GLN A O 1
ATOM 1650 N N . THR A 1 211 ? 13.927 0.412 -6.566 1.00 86.81 211 THR A N 1
ATOM 1651 C CA . THR A 1 211 ? 13.861 -0.971 -7.053 1.00 86.81 211 THR A CA 1
ATOM 1652 C C . THR A 1 211 ? 14.848 -1.198 -8.195 1.00 86.81 211 THR A C 1
ATOM 1654 O O . THR A 1 211 ? 15.547 -2.209 -8.188 1.00 86.81 211 THR A O 1
ATOM 1657 N N . GLN A 1 212 ? 14.956 -0.277 -9.156 1.00 84.69 212 GLN A N 1
ATOM 1658 C CA . GLN A 1 212 ? 15.922 -0.381 -10.256 1.00 84.69 212 GLN A CA 1
ATOM 1659 C C . GLN A 1 212 ? 17.370 -0.341 -9.741 1.00 84.69 212 GLN A C 1
ATOM 1661 O O . GLN A 1 212 ? 18.155 -1.225 -10.071 1.00 84.69 212 GLN A O 1
ATOM 1666 N N . LEU A 1 213 ? 17.699 0.612 -8.860 1.00 85.12 213 LEU A N 1
ATOM 1667 C CA . LEU A 1 213 ? 19.044 0.763 -8.285 1.00 85.12 213 LEU A CA 1
ATOM 1668 C C . LEU A 1 213 ? 19.507 -0.473 -7.498 1.00 85.12 213 LEU A C 1
ATOM 1670 O O . LEU A 1 213 ? 20.673 -0.856 -7.564 1.00 85.12 213 LEU A O 1
ATOM 1674 N N . HIS A 1 214 ? 18.605 -1.092 -6.734 1.00 75.00 214 HIS A N 1
ATOM 1675 C CA . HIS A 1 214 ? 18.935 -2.207 -5.843 1.00 75.00 214 HIS A CA 1
ATOM 1676 C C . HIS A 1 214 ? 18.759 -3.594 -6.476 1.00 75.00 214 HIS A C 1
ATOM 1678 O O . HIS A 1 214 ? 19.259 -4.580 -5.935 1.00 75.00 214 HIS A O 1
ATOM 1684 N N . SER A 1 215 ? 18.101 -3.701 -7.633 1.00 64.38 215 SER A N 1
ATOM 1685 C CA . SER A 1 215 ? 17.961 -4.979 -8.349 1.00 64.38 215 SER A CA 1
ATOM 1686 C C . SER A 1 215 ? 19.203 -5.383 -9.155 1.00 64.38 215 SER A C 1
ATOM 1688 O O . SER A 1 215 ? 19.232 -6.493 -9.688 1.00 64.38 215 SER A O 1
ATOM 1690 N N . GLY A 1 216 ? 20.255 -4.554 -9.167 1.00 48.25 216 GLY A N 1
ATOM 1691 C CA . GLY A 1 216 ? 21.533 -4.877 -9.806 1.00 48.25 216 GLY A CA 1
ATOM 1692 C C . GLY A 1 216 ? 21.473 -4.892 -11.335 1.00 48.25 216 GLY A C 1
ATOM 1693 O O . GLY A 1 216 ? 22.185 -5.690 -11.946 1.00 48.25 216 GLY A O 1
ATOM 1694 N N . TYR A 1 217 ? 20.618 -4.051 -11.927 1.00 39.09 217 TYR A N 1
ATOM 1695 C CA . TYR A 1 217 ? 20.676 -3.714 -13.352 1.00 39.09 217 TYR A CA 1
ATOM 1696 C C . TYR A 1 217 ? 21.670 -2.581 -13.605 1.00 39.09 217 TYR A C 1
ATOM 1698 O O . TYR A 1 217 ? 21.683 -1.619 -12.804 1.00 39.09 217 TYR A O 1
#

pLDDT: mean 74.76, std 18.5, range [31.36, 95.75]

Sequence (217 aa):
MRSWTKFAIGFAAMLLAFVLQLQQANASGDRPTWRPPPTMGMQDNVVSLKRVGDWQVTCYRRTFVQPVRDACELRLHEREQATGHTKPTFIFDLVIEAVPAAPNPGRGQNLVSEIYDFNLLLDSTPTPSWSDAVLRIGEFELRVSDVCVIGPCLLRRGAAEHLVEQMLSAERPAGVLTFRDAPLSKSFMKRRIGIPLADFGEAMSLLIEQTQLHSGY

Secondary structure (DSSP, 8-state):
----TTSHHHHHHHHHHHHHHHHGGGS-S------PPPSTT-GGGEEEEEEETTEEEEEEEETTSSS-EEEEEEEEEEEE--TT-SS-SEEEEEEEEEEEPP--TTS-SSSHHHHEEEEEEEEEESPEEEEEEEEEETTEEEEHHHHB-STTEEBPHHHHHHHHHHHHT-SSSEEEEEEEE--SSS--PEEEEEEE-TTHHHHHHHHHHHHHHHTT-